Protein AF-A0A815UAU5-F1 (afdb_monomer_lite)

Sequence (190 aa):
QVDENNSAISENWKAYIEYIDEMITDGFYAIVQCDLDFFRQETDRKNNPEPLFQILLEVHPPEMLFTPSIEPNAPDGFADFVDGLIANSYKQASLIPRLAKHLLHANYQPDIQEMNSLTEIRQEINDRVQHVIAKANEYQRSFDRYAYLWTDDRKEFMRQFLLYGHVLTSEEIQQHAIDGIPENPPTTAQ

Secondary structure (DSSP, 8-state):
---S------HHHHHHHHHHHHHHHHHHHHHHHHHHHHHHHHT-GGG-PPP----EEEEETTEEEEES--STT-TT-HHHHHHHHHHHHHHGGGSSB-S-TTSS-SBSHHHHHT-HHHHHHHHHHHHHHHHHHHHHHHHHHTTGGGTHHHHS-HHHHHHHHHHHSSPPPHHHHHHTTTT-PPP-PPPPP-

Foldseek 3Di:
DPDPDPPDPDPVNLVVLVVVLVVVLVVLLVQLVVQLVVLLLCLDVVNVHDDPDDWDFDCDFLDTAIVQGLDPPPVVHPLVVVVVSSVVSLCVQVPDAGSNPVDDDRTSSVVSVPDPVSVVSVVSSSVSSVVVSVVVVVVRVVCVVVSCVRHPDPVVQVVCCQFAVGDDDPVQCVVCVPPDDHGDGDDDDD

Radius of gyration: 31.26 Å; chains: 1; bounding box: 73×48×95 Å

Organism: NCBI:txid433720

Structure (mmCIF, N/CA/C/O backbone):
data_AF-A0A815UAU5-F1
#
_entry.id   AF-A0A815UAU5-F1
#
loop_
_atom_site.group_PDB
_atom_site.id
_atom_site.type_symbol
_atom_site.label_atom_id
_atom_site.label_alt_id
_atom_site.label_comp_id
_atom_site.label_asym_id
_atom_site.label_entity_id
_atom_site.label_seq_id
_atom_site.pdbx_PDB_ins_code
_atom_site.Cartn_x
_atom_site.Cartn_y
_atom_site.Cartn_z
_atom_site.occupancy
_atom_site.B_iso_or_equiv
_atom_site.auth_seq_id
_atom_site.auth_comp_id
_atom_site.auth_asym_id
_atom_site.auth_atom_id
_atom_site.pdbx_PDB_model_num
ATOM 1 N N . GLN A 1 1 ? 15.056 -27.295 -41.022 1.00 37.72 1 GLN A N 1
ATOM 2 C CA . GLN A 1 1 ? 16.224 -27.150 -40.134 1.00 37.72 1 GLN A CA 1
ATOM 3 C C . GLN A 1 1 ? 16.871 -25.838 -40.513 1.00 37.72 1 GLN A C 1
ATOM 5 O O . GLN A 1 1 ? 17.434 -25.751 -41.592 1.00 37.72 1 GLN A O 1
ATOM 10 N N . VAL A 1 2 ? 16.599 -24.794 -39.732 1.00 39.50 2 VAL A N 1
ATOM 11 C CA . VAL A 1 2 ? 17.217 -23.474 -39.891 1.00 39.50 2 VAL A CA 1
ATOM 12 C C . VAL A 1 2 ? 18.338 -23.440 -38.868 1.00 39.50 2 VAL A C 1
ATOM 14 O O . VAL A 1 2 ? 18.101 -23.761 -37.705 1.00 39.50 2 VAL A O 1
ATOM 17 N N . ASP A 1 3 ? 19.543 -23.174 -39.350 1.00 39.19 3 ASP A N 1
ATOM 18 C CA . ASP A 1 3 ? 20.800 -23.381 -38.647 1.00 39.19 3 ASP A CA 1
ATOM 19 C C . ASP A 1 3 ? 20.888 -22.611 -37.321 1.00 39.19 3 ASP A C 1
ATOM 21 O O . ASP A 1 3 ? 20.762 -21.388 -37.269 1.00 39.19 3 ASP A O 1
ATOM 25 N N . GLU A 1 4 ? 21.186 -23.352 -36.253 1.00 44.84 4 GLU A N 1
ATOM 26 C CA . GLU A 1 4 ? 21.489 -22.905 -34.884 1.00 44.84 4 GLU A CA 1
ATOM 27 C C . GLU A 1 4 ? 22.847 -22.176 -34.758 1.00 44.84 4 GLU A C 1
ATOM 29 O O . GLU A 1 4 ? 23.480 -22.207 -33.707 1.00 44.84 4 GLU A O 1
ATOM 34 N N . ASN A 1 5 ? 23.335 -21.502 -35.805 1.00 44.34 5 ASN A N 1
ATOM 35 C CA . ASN A 1 5 ? 24.721 -21.026 -35.846 1.00 44.34 5 ASN A CA 1
ATOM 36 C C . ASN A 1 5 ? 24.865 -19.554 -36.270 1.00 44.34 5 ASN A C 1
ATOM 38 O O . ASN A 1 5 ? 25.476 -19.250 -37.291 1.00 44.34 5 ASN A O 1
ATOM 42 N N . ASN A 1 6 ? 24.334 -18.619 -35.471 1.00 46.97 6 ASN A N 1
ATOM 43 C CA . ASN A 1 6 ? 24.659 -17.191 -35.608 1.00 46.97 6 ASN A CA 1
ATOM 44 C C . ASN A 1 6 ? 25.357 -16.653 -34.346 1.00 46.97 6 ASN A C 1
ATOM 46 O O . ASN A 1 6 ? 24.831 -15.818 -33.610 1.00 46.97 6 ASN A O 1
ATOM 50 N N . SER A 1 7 ? 26.551 -17.183 -34.066 1.00 52.16 7 SER A N 1
ATOM 51 C CA . SER A 1 7 ? 27.389 -16.840 -32.910 1.00 52.16 7 SER A CA 1
ATOM 52 C C . SER A 1 7 ? 28.237 -15.578 -33.138 1.00 52.16 7 SER A C 1
ATOM 54 O O . SER A 1 7 ? 29.459 -15.618 -33.026 1.00 52.16 7 SER A O 1
ATOM 56 N N . ALA A 1 8 ? 27.597 -14.461 -33.477 1.00 58.62 8 ALA A N 1
ATOM 57 C CA . ALA A 1 8 ? 28.112 -13.111 -33.243 1.00 58.62 8 ALA A CA 1
ATOM 58 C C . ALA A 1 8 ? 27.018 -12.115 -33.622 1.00 58.62 8 ALA A C 1
ATOM 60 O O . ALA A 1 8 ? 26.972 -11.599 -34.738 1.00 58.62 8 ALA A O 1
ATOM 61 N N . ILE A 1 9 ? 26.125 -11.819 -32.681 1.00 64.56 9 ILE A N 1
ATOM 62 C CA . ILE A 1 9 ? 25.392 -10.561 -32.762 1.00 64.56 9 ILE A CA 1
ATOM 63 C C . ILE A 1 9 ? 26.456 -9.459 -32.828 1.00 64.56 9 ILE A C 1
ATOM 65 O O . ILE A 1 9 ? 27.244 -9.328 -31.892 1.00 64.56 9 ILE A O 1
ATOM 69 N N . SER A 1 10 ? 26.521 -8.734 -33.950 1.00 86.81 10 SER A N 1
ATOM 70 C CA . SER A 1 10 ? 27.459 -7.623 -34.132 1.00 86.81 10 SER A CA 1
ATOM 71 C C . SER A 1 10 ? 27.377 -6.692 -32.923 1.00 86.81 10 SER A C 1
ATOM 73 O O . SER A 1 10 ? 26.274 -6.354 -32.497 1.00 86.81 10 SER A O 1
ATOM 75 N N . GLU A 1 11 ? 28.516 -6.262 -32.381 1.00 88.69 11 GLU A N 1
ATOM 76 C CA . GLU A 1 11 ? 28.552 -5.318 -31.252 1.00 88.69 11 GLU A CA 1
ATOM 77 C C . GLU A 1 11 ? 27.710 -4.060 -31.531 1.00 88.69 11 GLU A C 1
ATOM 79 O O . GLU A 1 11 ? 27.018 -3.567 -30.646 1.00 88.69 11 GLU A O 1
ATOM 84 N N . ASN A 1 12 ? 27.639 -3.621 -32.794 1.00 91.62 12 ASN A N 1
ATOM 85 C CA . ASN A 1 12 ? 26.776 -2.514 -33.212 1.00 91.62 12 ASN A CA 1
ATOM 86 C C . ASN A 1 12 ? 25.279 -2.812 -33.021 1.00 91.62 12 ASN A C 1
ATOM 88 O O . ASN A 1 12 ? 24.512 -1.921 -32.671 1.00 91.62 12 ASN A O 1
ATOM 92 N N . TRP A 1 13 ? 24.845 -4.056 -33.250 1.00 91.81 13 TRP A N 1
ATOM 93 C CA . TRP A 1 13 ? 23.462 -4.464 -32.998 1.00 91.81 13 TRP A CA 1
ATOM 94 C C . TRP A 1 13 ? 23.175 -4.579 -31.503 1.00 91.81 13 TRP A C 1
ATOM 96 O O . TRP A 1 13 ? 22.100 -4.180 -31.073 1.00 91.81 13 TRP A O 1
ATOM 106 N N . LYS A 1 14 ? 24.125 -5.087 -30.706 1.00 92.75 14 LYS A N 1
ATOM 107 C CA . LYS A 1 14 ? 23.973 -5.122 -29.243 1.00 92.75 14 LYS A CA 1
ATOM 108 C C . LYS A 1 14 ? 23.798 -3.715 -28.682 1.00 92.75 14 LYS A C 1
ATOM 110 O O . LYS A 1 14 ? 22.811 -3.476 -28.000 1.00 92.75 14 LYS A O 1
ATOM 115 N N . ALA A 1 15 ? 24.676 -2.787 -29.062 1.00 94.00 15 ALA A N 1
ATOM 116 C CA . ALA A 1 15 ? 24.590 -1.388 -28.650 1.00 94.00 15 ALA A CA 1
ATOM 117 C C . ALA A 1 15 ? 23.271 -0.731 -29.096 1.00 94.00 15 ALA A C 1
ATOM 119 O O . ALA A 1 15 ? 22.658 0.012 -28.338 1.00 94.00 15 ALA A O 1
ATOM 120 N N . TYR A 1 16 ? 22.795 -1.034 -30.309 1.00 95.44 16 TYR A N 1
ATOM 121 C CA . TYR A 1 16 ? 21.489 -0.561 -30.772 1.00 95.44 16 TYR A CA 1
ATOM 122 C C . TYR A 1 16 ? 20.327 -1.118 -29.932 1.00 95.44 16 TYR A C 1
ATOM 124 O O . TYR A 1 16 ? 19.422 -0.372 -29.571 1.00 95.44 16 TYR A O 1
ATOM 132 N N . ILE A 1 17 ? 20.346 -2.414 -29.606 1.00 95.81 17 ILE A N 1
ATOM 133 C CA . ILE A 1 17 ? 19.322 -3.039 -28.760 1.00 95.81 17 ILE A CA 1
ATOM 134 C C . ILE A 1 17 ? 19.347 -2.459 -27.348 1.00 95.81 17 ILE A C 1
ATOM 136 O O . ILE A 1 17 ? 18.282 -2.161 -26.823 1.00 95.81 17 ILE A O 1
ATOM 140 N N . GLU A 1 18 ? 20.527 -2.268 -26.760 1.00 95.69 18 GLU A N 1
ATOM 141 C CA . GLU A 1 18 ? 20.683 -1.628 -25.449 1.00 95.69 18 GLU A CA 1
ATOM 142 C C . GLU A 1 18 ? 20.152 -0.192 -25.450 1.00 95.69 18 GLU A C 1
ATOM 144 O O . GLU A 1 18 ? 19.426 0.174 -24.535 1.00 95.69 18 GLU A O 1
ATOM 149 N N . TYR A 1 19 ? 20.411 0.587 -26.504 1.00 96.62 19 TYR A N 1
ATOM 150 C CA . TYR A 1 19 ? 19.860 1.938 -26.643 1.00 96.62 19 TYR A CA 1
ATOM 151 C C . TYR A 1 19 ? 18.323 1.949 -26.630 1.00 96.62 19 TYR A C 1
ATOM 153 O O . TYR A 1 19 ? 17.703 2.761 -25.946 1.00 96.62 19 TYR A O 1
ATOM 161 N N . ILE A 1 20 ? 17.683 1.031 -27.361 1.00 97.00 20 ILE A N 1
ATOM 162 C CA . ILE A 1 20 ? 16.218 0.906 -27.336 1.00 97.00 20 ILE A CA 1
ATOM 163 C C . ILE A 1 20 ? 15.729 0.386 -25.974 1.00 97.00 20 ILE A C 1
ATOM 165 O O . ILE A 1 20 ? 14.682 0.819 -25.497 1.00 97.00 20 ILE A O 1
ATOM 169 N N . ASP A 1 21 ? 16.469 -0.524 -25.340 1.00 96.75 21 ASP A N 1
ATOM 170 C CA . ASP A 1 21 ? 16.149 -1.056 -24.012 1.00 96.75 21 ASP A CA 1
ATOM 171 C C . ASP A 1 21 ? 16.162 0.042 -22.935 1.00 96.75 21 ASP A C 1
ATOM 173 O O . ASP A 1 21 ? 15.258 0.096 -22.099 1.00 96.75 21 ASP A O 1
ATOM 177 N N . GLU A 1 22 ? 17.125 0.962 -23.007 1.00 96.88 22 GLU A N 1
ATOM 178 C CA . GLU A 1 22 ? 17.211 2.155 -22.158 1.00 96.88 22 GLU A CA 1
ATOM 179 C C . GLU A 1 22 ? 16.002 3.075 -22.376 1.00 96.88 22 GLU A C 1
ATOM 181 O O . GLU A 1 22 ? 15.324 3.428 -21.416 1.00 96.88 22 GLU A O 1
ATOM 186 N N . MET A 1 23 ? 15.626 3.354 -23.632 1.00 97.56 23 MET A N 1
ATOM 187 C CA . MET A 1 23 ? 14.422 4.147 -23.931 1.00 97.56 23 MET A CA 1
ATOM 188 C C . MET A 1 23 ? 13.138 3.529 -23.353 1.00 97.56 23 MET A C 1
ATOM 190 O O . MET A 1 23 ? 12.242 4.246 -22.904 1.00 97.56 23 MET A O 1
ATOM 194 N N . ILE A 1 24 ? 13.017 2.198 -23.382 1.00 97.25 24 ILE A N 1
ATOM 195 C CA . ILE A 1 24 ? 11.872 1.490 -22.791 1.00 97.25 24 ILE A CA 1
ATOM 196 C C . ILE A 1 24 ? 11.913 1.592 -21.262 1.00 97.25 24 ILE A C 1
ATOM 198 O O . ILE A 1 24 ? 10.875 1.807 -20.635 1.00 97.25 24 ILE A O 1
ATOM 202 N N . THR A 1 25 ? 13.103 1.478 -20.673 1.00 97.25 25 THR A N 1
ATOM 203 C CA . THR A 1 25 ? 13.322 1.632 -19.229 1.00 97.25 25 THR A CA 1
ATOM 204 C C . THR A 1 25 ? 12.897 3.026 -18.759 1.00 97.25 25 THR A C 1
ATOM 206 O O . THR A 1 25 ? 12.111 3.131 -17.819 1.00 97.25 25 THR A O 1
ATOM 209 N N . ASP A 1 26 ? 13.304 4.082 -19.467 1.00 97.75 26 ASP A N 1
ATOM 210 C CA . ASP A 1 26 ? 12.889 5.465 -19.193 1.00 97.75 26 ASP A CA 1
ATOM 211 C C . ASP A 1 26 ? 11.371 5.649 -19.313 1.00 97.75 26 ASP A C 1
ATOM 213 O O . ASP A 1 26 ? 10.742 6.332 -18.500 1.00 97.75 26 ASP A O 1
ATOM 217 N N . GLY A 1 27 ? 10.755 5.006 -20.309 1.00 97.75 27 GLY A N 1
ATOM 218 C CA . GLY A 1 27 ? 9.304 4.999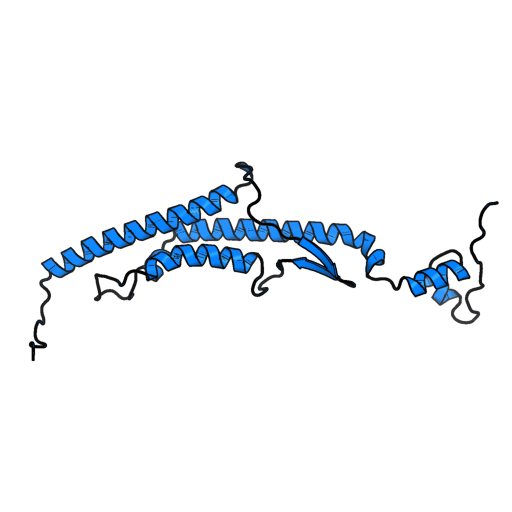 -20.473 1.00 97.75 27 GLY A CA 1
ATOM 219 C C . GLY A 1 27 ? 8.588 4.374 -19.274 1.00 97.75 27 GLY A C 1
ATOM 220 O O . GLY A 1 27 ? 7.645 4.963 -18.744 1.00 97.75 27 GLY A O 1
ATOM 221 N N . PHE A 1 28 ? 9.048 3.210 -18.805 1.00 98.12 28 PHE A N 1
ATOM 222 C CA . PHE A 1 28 ? 8.485 2.574 -17.613 1.00 98.12 28 PHE A CA 1
ATOM 223 C C . PHE A 1 28 ? 8.721 3.388 -16.347 1.00 98.12 28 PHE A C 1
ATOM 225 O O . PHE A 1 28 ? 7.807 3.498 -15.531 1.00 98.12 28 PHE A O 1
ATOM 232 N N . TYR A 1 29 ? 9.896 4.000 -16.204 1.00 98.00 29 TYR A N 1
ATOM 233 C CA . TYR A 1 29 ? 10.168 4.926 -15.114 1.00 98.00 29 TYR A CA 1
ATOM 234 C C . TYR A 1 29 ? 9.147 6.068 -15.094 1.00 98.00 29 TYR A C 1
ATOM 236 O O . TYR A 1 29 ? 8.522 6.301 -14.064 1.00 98.00 29 TYR A O 1
ATOM 244 N N . ALA A 1 30 ? 8.913 6.728 -16.232 1.00 98.06 30 ALA A N 1
ATOM 245 C CA . ALA A 1 30 ? 7.969 7.839 -16.326 1.00 98.06 30 ALA A CA 1
ATOM 246 C C . ALA A 1 30 ? 6.526 7.425 -15.988 1.00 98.06 30 ALA A C 1
ATOM 248 O O . ALA A 1 30 ? 5.808 8.178 -15.330 1.00 98.06 30 ALA A O 1
ATOM 249 N N . ILE A 1 31 ? 6.107 6.226 -16.405 1.00 97.31 31 ILE A N 1
ATOM 250 C CA . ILE A 1 31 ? 4.777 5.688 -16.095 1.00 97.31 31 ILE A CA 1
ATOM 251 C C . ILE A 1 31 ? 4.636 5.423 -14.592 1.00 97.31 31 ILE A C 1
ATOM 253 O O . ILE A 1 31 ? 3.708 5.930 -13.966 1.00 97.31 31 ILE A O 1
ATOM 257 N N . VAL A 1 32 ? 5.577 4.683 -13.996 1.00 98.19 32 VAL A N 1
ATOM 258 C CA . VAL A 1 32 ? 5.534 4.375 -12.558 1.00 98.19 32 VAL A CA 1
ATOM 259 C C . VAL A 1 32 ? 5.643 5.651 -11.732 1.00 98.19 32 VAL A C 1
ATOM 261 O O . VAL A 1 32 ? 4.905 5.818 -10.766 1.00 98.19 32 VAL A O 1
ATOM 264 N N . GLN A 1 33 ? 6.510 6.584 -12.128 1.00 97.81 33 GLN A N 1
ATOM 265 C CA . GLN A 1 33 ? 6.616 7.881 -11.474 1.00 97.81 33 GLN A CA 1
ATOM 266 C C . GLN A 1 33 ? 5.277 8.626 -11.495 1.00 97.81 33 GLN A C 1
ATOM 268 O O . GLN A 1 33 ? 4.871 9.156 -10.466 1.00 97.81 33 GLN A O 1
ATOM 273 N N . CYS A 1 34 ? 4.578 8.643 -12.633 1.00 98.00 34 CYS A N 1
ATOM 274 C CA . CYS A 1 34 ? 3.281 9.303 -12.757 1.00 98.00 34 CYS A CA 1
ATOM 275 C C . CYS A 1 34 ? 2.243 8.719 -11.786 1.00 98.00 34 CYS A C 1
ATOM 277 O O . CYS A 1 34 ? 1.589 9.477 -11.067 1.00 98.00 34 CYS A O 1
ATOM 279 N N . ASP A 1 35 ? 2.145 7.389 -11.713 1.00 97.44 35 ASP A N 1
ATOM 280 C CA . ASP A 1 35 ? 1.241 6.705 -10.785 1.00 97.44 35 ASP A CA 1
ATOM 281 C C . ASP A 1 35 ? 1.574 7.032 -9.318 1.00 97.44 35 ASP A C 1
ATOM 283 O O . ASP A 1 35 ? 0.692 7.351 -8.517 1.00 97.44 35 ASP A O 1
ATOM 287 N N . LEU A 1 36 ? 2.857 6.977 -8.946 1.00 97.50 36 LEU A N 1
ATOM 288 C CA . LEU A 1 36 ? 3.285 7.247 -7.574 1.00 97.50 36 LEU A CA 1
ATOM 289 C C . LEU A 1 36 ? 3.119 8.723 -7.194 1.00 97.50 36 LEU A C 1
ATOM 291 O O . LEU A 1 36 ? 2.687 9.020 -6.080 1.00 97.50 36 LEU A O 1
ATOM 295 N N . ASP A 1 37 ? 3.402 9.653 -8.105 1.00 96.56 37 ASP A N 1
ATOM 296 C CA . ASP A 1 37 ? 3.176 11.079 -7.875 1.00 96.56 37 ASP A CA 1
ATOM 297 C C . ASP A 1 37 ? 1.681 11.393 -7.716 1.00 96.56 37 ASP A C 1
ATOM 299 O O . ASP A 1 37 ? 1.335 12.254 -6.904 1.00 96.56 37 ASP A O 1
ATOM 303 N N . PHE A 1 38 ? 0.789 10.670 -8.403 1.00 94.50 38 PHE A N 1
ATOM 304 C CA . PHE A 1 38 ? -0.653 10.758 -8.161 1.00 94.50 38 PHE A CA 1
ATOM 305 C C . PHE A 1 38 ? -0.997 10.356 -6.719 1.00 94.50 38 PHE A C 1
ATOM 307 O O . PHE A 1 38 ? -1.569 11.158 -5.980 1.00 94.50 38 PHE A O 1
ATOM 314 N N . PHE A 1 39 ? -0.572 9.174 -6.256 1.00 94.25 39 PHE A N 1
ATOM 315 C CA . PHE A 1 39 ? -0.810 8.752 -4.867 1.00 94.25 39 PHE A CA 1
ATOM 316 C C . PHE A 1 39 ? -0.192 9.713 -3.844 1.00 94.25 39 PHE A C 1
ATOM 318 O O . PHE A 1 39 ? -0.790 10.018 -2.810 1.00 94.25 39 PHE A O 1
ATOM 325 N N . ARG A 1 40 ? 1.001 10.236 -4.125 1.00 94.69 40 ARG A N 1
ATOM 326 C CA . ARG A 1 40 ? 1.666 11.230 -3.280 1.00 94.69 40 ARG A CA 1
ATOM 327 C C . ARG A 1 40 ? 0.896 12.550 -3.224 1.00 94.69 40 ARG A C 1
ATOM 329 O O . ARG A 1 40 ? 0.871 13.185 -2.174 1.00 94.69 40 ARG A O 1
ATOM 336 N N . GLN A 1 41 ? 0.253 12.985 -4.302 1.00 93.75 41 GLN A N 1
A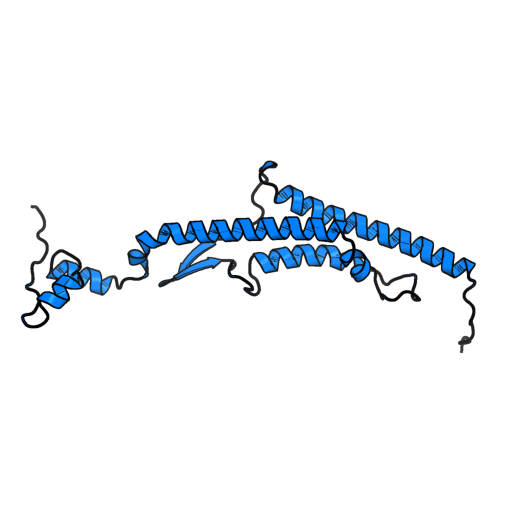TOM 337 C CA . GLN A 1 41 ? -0.566 14.200 -4.288 1.00 93.75 41 GLN A CA 1
ATOM 338 C C . GLN A 1 41 ? -1.884 13.985 -3.537 1.00 93.75 41 GLN A C 1
ATOM 340 O O . GLN A 1 41 ? -2.224 14.801 -2.678 1.00 93.75 41 GLN A O 1
ATOM 345 N N . GLU A 1 42 ? -2.562 12.863 -3.783 1.00 91.94 42 GLU A N 1
ATOM 346 C CA . GLU A 1 42 ? -3.848 12.508 -3.160 1.00 91.94 42 GLU A CA 1
ATOM 347 C C . GLU A 1 42 ? -3.726 12.121 -1.675 1.00 91.94 42 GLU A C 1
ATOM 349 O O . GLU A 1 42 ? -4.709 12.080 -0.939 1.00 91.94 42 GLU A O 1
ATOM 354 N N . THR A 1 43 ? -2.514 11.862 -1.187 1.00 91.12 43 THR A N 1
ATOM 355 C CA . THR A 1 43 ? -2.252 11.631 0.245 1.00 91.12 43 THR A CA 1
ATOM 356 C C . THR A 1 43 ? -1.703 12.866 0.963 1.00 91.12 43 THR A C 1
ATOM 358 O O . THR A 1 43 ? -1.459 12.813 2.174 1.00 91.12 43 THR A O 1
ATOM 361 N N . ASP A 1 44 ? -1.492 13.988 0.261 1.00 90.94 44 ASP A N 1
ATOM 362 C CA . ASP A 1 44 ? -1.020 15.227 0.881 1.00 90.94 44 ASP A CA 1
ATOM 363 C C . ASP A 1 44 ? -2.195 16.022 1.456 1.00 90.94 44 ASP A C 1
ATOM 365 O O . ASP A 1 44 ? -3.047 16.559 0.746 1.00 90.94 44 ASP A O 1
ATOM 369 N N . ARG A 1 45 ? -2.198 16.177 2.783 1.00 83.12 45 ARG A N 1
ATOM 370 C CA . ARG A 1 45 ? -3.211 16.959 3.505 1.00 83.12 45 ARG A CA 1
ATOM 371 C C . ARG A 1 45 ? -3.279 18.418 3.060 1.00 83.12 45 ARG A C 1
ATOM 373 O O . ARG A 1 45 ? -4.318 19.042 3.247 1.00 83.12 45 ARG A O 1
ATOM 380 N N . LYS A 1 46 ? -2.200 18.977 2.502 1.00 88.81 46 LYS A N 1
ATOM 381 C CA . LYS A 1 46 ? -2.186 20.354 1.984 1.00 88.81 46 LYS A CA 1
ATOM 382 C C . LYS A 1 46 ? -3.091 20.528 0.768 1.00 88.81 46 LYS A C 1
ATOM 384 O O . LYS A 1 46 ? -3.611 21.622 0.573 1.00 88.81 46 LYS A O 1
ATOM 389 N N . AS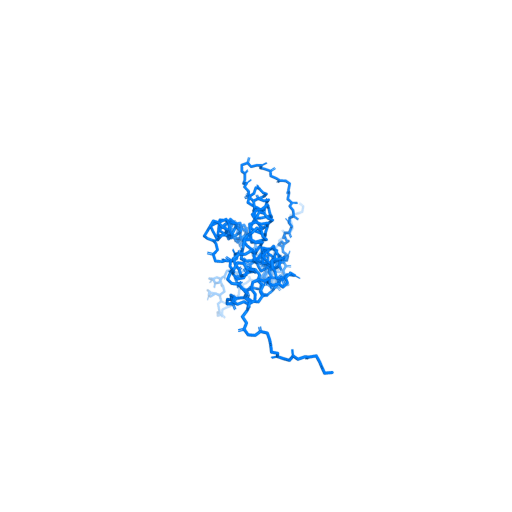N A 1 47 ? -3.288 19.465 -0.008 1.00 87.56 47 ASN A N 1
ATOM 390 C CA . ASN A 1 47 ? -4.109 19.498 -1.214 1.00 87.56 47 ASN A CA 1
ATOM 391 C C . ASN A 1 47 ? -5.606 19.345 -0.906 1.00 87.56 47 ASN A C 1
ATOM 393 O O . ASN A 1 47 ? -6.425 19.639 -1.769 1.00 87.56 47 ASN A O 1
ATOM 397 N N . ASN A 1 48 ? -5.958 18.928 0.320 1.00 81.31 48 ASN A N 1
ATOM 398 C CA . ASN A 1 48 ? -7.325 18.630 0.758 1.00 81.31 48 ASN A CA 1
ATOM 399 C C . ASN A 1 48 ? -8.141 17.836 -0.291 1.00 81.31 48 ASN A C 1
ATOM 401 O O . ASN A 1 48 ? -9.198 18.306 -0.721 1.00 81.31 48 ASN A O 1
ATOM 405 N N . PRO A 1 49 ? -7.633 16.673 -0.734 1.00 82.00 49 PRO A N 1
ATOM 406 C CA . PRO A 1 49 ? -8.311 15.861 -1.732 1.00 82.00 49 PRO A CA 1
ATOM 407 C C . PRO A 1 49 ? -9.603 15.256 -1.170 1.00 82.00 49 PRO A C 1
ATOM 409 O O . PRO A 1 49 ? -9.750 15.067 0.042 1.00 82.00 49 PRO A O 1
ATOM 412 N N . GLU A 1 50 ? -10.539 14.944 -2.064 1.00 86.38 50 GLU A N 1
ATOM 413 C CA . GLU A 1 50 ? -11.745 14.193 -1.714 1.00 86.38 50 GLU A CA 1
ATOM 414 C C . GLU A 1 50 ? -11.366 12.776 -1.238 1.00 86.38 50 GLU A C 1
ATOM 416 O O . GLU A 1 50 ? -10.417 12.177 -1.752 1.00 86.38 50 GLU A O 1
ATOM 421 N N . PRO A 1 51 ? -12.082 12.203 -0.257 1.00 85.81 51 PRO A N 1
ATOM 422 C CA . PRO A 1 51 ? -11.750 10.886 0.263 1.00 85.81 51 PRO A CA 1
ATOM 423 C C . PRO A 1 51 ? -11.971 9.801 -0.801 1.00 85.81 51 PRO A C 1
ATOM 425 O O . PRO A 1 51 ? -13.094 9.561 -1.241 1.00 85.81 51 PRO A O 1
ATOM 428 N N . LEU A 1 52 ? -10.895 9.103 -1.171 1.00 83.81 52 LEU A N 1
ATOM 429 C CA . LEU A 1 52 ? -10.939 7.962 -2.097 1.00 83.81 52 LEU A CA 1
ATOM 430 C C . LEU A 1 52 ? -11.304 6.643 -1.403 1.00 83.81 52 LEU A C 1
ATOM 432 O O . LEU A 1 52 ? -11.862 5.742 -2.027 1.00 83.81 52 LEU A O 1
ATOM 436 N N . PHE A 1 53 ? -10.982 6.529 -0.113 1.00 87.06 53 PHE A N 1
ATOM 437 C CA . PHE A 1 53 ? -11.137 5.305 0.665 1.00 87.06 53 PHE A CA 1
ATOM 438 C C . PHE A 1 53 ? -11.954 5.551 1.924 1.00 87.06 53 PHE A C 1
ATOM 440 O O . PHE A 1 53 ? -11.812 6.578 2.590 1.00 87.06 53 PHE A O 1
ATOM 447 N N . GLN A 1 54 ? -12.778 4.567 2.268 1.00 89.69 54 GLN A N 1
ATOM 448 C CA . GLN A 1 54 ? -13.546 4.540 3.500 1.00 89.69 54 GLN A CA 1
ATOM 449 C C . GLN A 1 54 ? -13.133 3.322 4.323 1.00 89.69 54 GLN A C 1
ATOM 451 O O . GLN A 1 54 ? -13.049 2.213 3.800 1.00 89.69 54 GLN A O 1
ATOM 456 N N . ILE A 1 55 ? -12.922 3.543 5.618 1.00 92.19 55 ILE A N 1
ATOM 457 C CA . ILE A 1 55 ? -12.855 2.490 6.630 1.00 92.19 55 ILE A CA 1
ATOM 458 C C . ILE A 1 55 ? -14.007 2.704 7.610 1.00 92.19 55 ILE A C 1
ATOM 460 O O . ILE A 1 55 ? -14.344 3.845 7.940 1.00 92.19 55 ILE A O 1
ATOM 464 N N . LEU A 1 56 ? -14.631 1.620 8.053 1.00 94.81 56 LEU A N 1
ATOM 465 C CA . LEU A 1 56 ? -15.744 1.651 8.991 1.00 94.81 56 LEU A CA 1
ATOM 466 C C . LEU A 1 56 ? -15.282 1.119 10.345 1.00 94.81 56 LEU A C 1
ATOM 468 O O . LEU A 1 56 ? -14.710 0.040 10.402 1.00 94.81 56 LEU A O 1
ATOM 472 N N . LEU A 1 57 ? -15.537 1.864 11.420 1.00 95.94 57 LEU A N 1
ATOM 473 C CA . LEU A 1 57 ? -15.358 1.374 12.786 1.00 95.94 57 LEU A CA 1
ATOM 474 C C . LEU A 1 57 ? -16.681 0.774 13.266 1.00 95.94 57 LEU A C 1
ATOM 476 O O . LEU A 1 57 ? -17.667 1.495 13.427 1.00 95.94 57 LEU A O 1
ATOM 480 N N . GLU A 1 58 ? -16.700 -0.534 13.489 1.00 94.44 58 GLU A N 1
ATOM 481 C CA . GLU A 1 58 ? -17.881 -1.291 13.894 1.00 94.44 58 GLU A CA 1
ATOM 482 C C . GLU A 1 58 ? -17.713 -1.846 15.307 1.00 94.44 58 GLU A C 1
ATOM 484 O O . GLU A 1 58 ? -16.637 -2.302 15.690 1.00 94.44 58 GLU A O 1
ATOM 489 N N . VAL A 1 59 ? -18.798 -1.843 16.082 1.00 93.25 59 VAL A N 1
ATOM 490 C CA . VAL A 1 59 ? -18.834 -2.515 17.383 1.00 93.25 59 VAL A CA 1
ATOM 491 C C . VAL A 1 59 ? -19.271 -3.959 17.154 1.00 93.25 59 VAL A C 1
ATOM 493 O O . VAL A 1 59 ? -20.433 -4.211 16.833 1.00 93.25 59 VAL A O 1
ATOM 496 N N . HIS A 1 60 ? -18.349 -4.894 17.355 1.00 90.19 60 HIS A N 1
ATOM 497 C CA . HIS A 1 60 ? -18.578 -6.337 17.358 1.00 90.19 60 HIS A CA 1
ATOM 498 C C . HIS A 1 60 ? -18.310 -6.848 18.776 1.00 90.19 60 HIS A C 1
ATOM 500 O O . HIS A 1 60 ? -17.186 -7.257 19.061 1.00 90.19 60 HIS A O 1
ATOM 506 N N . PRO A 1 61 ? -19.301 -6.790 19.693 1.00 86.94 61 PRO A N 1
ATOM 507 C CA . PRO A 1 61 ? -19.090 -7.086 21.107 1.00 86.94 61 PRO A CA 1
ATOM 508 C C . PRO A 1 61 ? -18.314 -8.398 21.327 1.00 86.94 61 PRO A C 1
ATOM 510 O O . PRO A 1 61 ? -18.704 -9.420 20.756 1.00 86.94 61 PRO A O 1
ATOM 513 N N . PRO A 1 62 ? -17.252 -8.400 22.154 1.00 88.75 62 PRO A N 1
ATOM 514 C CA . PRO A 1 62 ? -16.835 -7.331 23.072 1.00 88.75 62 PRO A CA 1
ATOM 515 C C . PRO A 1 62 ? -15.863 -6.295 22.470 1.00 88.75 62 PRO A C 1
ATOM 517 O O . PRO A 1 62 ? -15.348 -5.450 23.199 1.00 88.75 62 PRO A O 1
ATOM 520 N N . GLU A 1 63 ? -15.596 -6.343 21.169 1.00 90.19 63 GLU A N 1
ATOM 521 C CA . GLU A 1 63 ? -14.543 -5.574 20.504 1.00 90.19 63 GLU A CA 1
ATOM 522 C C . GLU A 1 63 ? -15.103 -4.462 19.600 1.00 90.19 63 GLU A C 1
ATOM 524 O O . GLU A 1 63 ? -16.274 -4.448 19.212 1.00 90.19 63 GLU A O 1
ATOM 529 N N . MET A 1 64 ? -14.244 -3.505 19.252 1.00 92.56 64 MET A N 1
ATOM 530 C CA . MET A 1 64 ? -14.476 -2.584 18.140 1.00 92.56 64 MET A CA 1
ATOM 531 C C . MET A 1 64 ? -13.464 -2.913 17.055 1.00 92.56 64 MET A C 1
ATOM 533 O O . MET A 1 64 ? -12.279 -3.007 17.360 1.00 92.56 64 MET A O 1
ATOM 537 N N . LEU A 1 65 ? -13.904 -3.070 15.813 1.00 93.81 65 LEU A N 1
ATOM 538 C CA . LEU A 1 65 ? -13.059 -3.511 14.704 1.00 93.81 65 LEU A CA 1
ATOM 539 C C . LEU A 1 65 ? -13.203 -2.560 13.517 1.00 93.81 65 LEU A C 1
ATOM 541 O O . LEU A 1 65 ? -14.277 -2.005 13.283 1.00 93.81 65 LEU A O 1
ATOM 545 N N . PHE A 1 66 ? -12.119 -2.381 12.765 1.00 95.81 66 PHE A N 1
ATOM 546 C CA . PHE A 1 66 ? -12.152 -1.659 11.497 1.00 95.81 66 PHE A CA 1
ATOM 547 C C . PHE A 1 66 ? -12.429 -2.612 10.328 1.00 95.81 66 PHE A C 1
ATOM 549 O O . PHE A 1 66 ? -11.828 -3.682 10.241 1.00 95.81 66 PHE A O 1
ATOM 556 N N . THR A 1 67 ? -13.289 -2.181 9.406 1.00 93.69 67 THR A N 1
ATOM 557 C CA . THR A 1 67 ? -13.597 -2.864 8.144 1.00 93.69 67 THR A CA 1
ATOM 558 C C . THR A 1 67 ? -13.328 -1.901 6.973 1.00 93.69 67 THR A C 1
ATOM 560 O O . THR A 1 67 ? -14.051 -0.908 6.844 1.00 93.69 67 THR A O 1
ATOM 563 N N . PRO A 1 68 ? -12.321 -2.141 6.106 1.00 93.62 68 PRO A N 1
ATOM 564 C CA . PRO A 1 68 ? -11.297 -3.188 6.195 1.00 93.62 68 PRO A CA 1
ATOM 565 C C . PRO A 1 68 ? -10.386 -3.028 7.421 1.00 93.62 68 PRO A C 1
ATOM 567 O O . PRO A 1 68 ? -10.290 -1.944 8.000 1.00 93.62 68 PRO A O 1
ATOM 570 N N . SER A 1 69 ? -9.702 -4.113 7.792 1.00 94.19 69 SER A N 1
ATOM 571 C CA . SER A 1 69 ? -8.789 -4.123 8.938 1.00 94.19 69 SER A CA 1
ATOM 572 C C . SER A 1 69 ? -7.643 -3.130 8.749 1.00 94.19 69 SER A C 1
ATOM 574 O O . SER A 1 69 ? -7.088 -3.002 7.657 1.00 94.19 69 SER A O 1
ATOM 576 N N . ILE A 1 70 ? -7.262 -2.451 9.828 1.00 95.25 70 ILE A N 1
ATOM 577 C CA . ILE A 1 70 ? -6.077 -1.583 9.884 1.00 95.25 70 ILE A CA 1
ATOM 578 C C . ILE A 1 70 ? -4.977 -2.168 10.779 1.00 95.25 70 ILE A C 1
ATOM 580 O O . ILE A 1 70 ? -3.988 -1.491 11.062 1.00 95.25 70 ILE A O 1
ATOM 584 N N . GLU A 1 71 ? -5.157 -3.409 11.243 1.00 91.19 71 GLU A N 1
ATOM 585 C CA . GLU A 1 71 ? -4.172 -4.099 12.069 1.00 91.19 71 GLU A CA 1
ATOM 586 C C . GLU A 1 71 ? -2.868 -4.333 11.290 1.00 91.19 71 GLU A C 1
ATOM 588 O O . GLU A 1 71 ? -2.899 -4.610 10.082 1.00 91.19 71 GLU A O 1
ATOM 593 N N . PRO A 1 72 ? -1.704 -4.263 11.959 1.00 85.38 72 PRO A N 1
ATOM 594 C CA . PRO A 1 72 ? -0.429 -4.531 11.317 1.00 85.38 72 PRO A CA 1
ATOM 595 C C . PRO A 1 72 ? -0.406 -5.930 10.693 1.00 85.38 72 PRO A C 1
ATOM 597 O O . PRO A 1 72 ? -0.661 -6.925 11.368 1.00 85.38 72 PRO A O 1
ATOM 600 N N . ASN A 1 73 ? -0.026 -6.013 9.416 1.00 83.38 73 ASN A N 1
ATOM 601 C CA . ASN A 1 73 ? 0.074 -7.266 8.656 1.00 83.38 73 ASN A CA 1
ATOM 602 C C . ASN A 1 73 ? -1.252 -8.033 8.496 1.00 83.38 73 ASN A C 1
ATOM 604 O O . ASN A 1 73 ? -1.225 -9.238 8.238 1.00 83.38 73 ASN A O 1
ATOM 608 N N . ALA A 1 74 ? -2.405 -7.374 8.653 1.00 89.62 74 ALA A N 1
ATOM 609 C CA . ALA A 1 74 ? -3.680 -7.994 8.320 1.00 89.62 74 ALA A CA 1
ATOM 610 C C . ALA A 1 74 ? -3.727 -8.315 6.813 1.00 89.62 74 ALA A C 1
ATOM 612 O O . ALA A 1 74 ? -3.576 -7.391 6.006 1.00 89.62 74 ALA A O 1
ATOM 613 N N . PRO A 1 75 ? -3.936 -9.588 6.419 1.00 86.19 75 PRO A N 1
ATOM 614 C CA . PRO A 1 75 ? -4.170 -9.918 5.018 1.00 86.19 75 PRO A CA 1
ATOM 615 C C . PRO A 1 75 ? -5.455 -9.226 4.559 1.00 86.19 75 PRO A C 1
ATOM 617 O O . PRO A 1 75 ? -6.426 -9.182 5.318 1.00 86.19 75 PRO A O 1
ATOM 620 N N . ASP A 1 76 ? -5.443 -8.649 3.356 1.00 88.12 76 ASP A N 1
ATOM 621 C CA . ASP A 1 76 ? -6.549 -7.843 2.821 1.00 88.12 76 ASP A CA 1
ATOM 622 C C . ASP A 1 76 ? -6.905 -6.614 3.695 1.00 88.12 76 ASP A C 1
ATOM 624 O O . ASP A 1 76 ? -8.016 -6.075 3.640 1.00 88.12 76 ASP A O 1
ATOM 628 N N . GLY A 1 77 ? -5.966 -6.158 4.532 1.00 93.50 77 GLY A N 1
ATOM 629 C CA . GLY A 1 77 ? -6.090 -4.932 5.314 1.00 93.50 77 GLY A CA 1
ATOM 630 C C . GLY A 1 77 ? -5.887 -3.669 4.472 1.00 93.50 77 GLY A C 1
ATOM 631 O O . GLY A 1 77 ? -5.427 -3.710 3.333 1.00 93.50 77 GLY A O 1
ATOM 632 N N . PHE A 1 78 ? -6.181 -2.505 5.052 1.00 94.00 78 PHE A N 1
ATOM 633 C CA . PHE A 1 78 ? -6.030 -1.218 4.369 1.00 94.00 78 PHE A CA 1
ATOM 634 C C . PHE A 1 78 ? -4.591 -0.965 3.886 1.00 94.00 78 PHE A C 1
ATOM 636 O O . PHE A 1 78 ? -4.394 -0.508 2.763 1.00 94.00 78 PHE A O 1
ATOM 643 N N . ALA A 1 79 ? -3.585 -1.282 4.710 1.00 93.25 79 ALA A N 1
ATOM 644 C CA . ALA A 1 79 ? -2.180 -1.119 4.331 1.00 93.25 79 ALA A CA 1
ATOM 645 C C . ALA A 1 79 ? -1.784 -2.051 3.172 1.00 93.25 79 ALA A C 1
ATOM 647 O O . ALA A 1 79 ? -1.205 -1.584 2.196 1.00 93.25 79 ALA A O 1
ATOM 648 N N . ASP A 1 80 ? -2.167 -3.329 3.251 1.00 93.94 80 ASP A N 1
ATOM 649 C CA . ASP A 1 80 ? -1.921 -4.328 2.202 1.00 93.94 80 ASP A CA 1
ATOM 650 C C . ASP A 1 80 ? -2.583 -3.929 0.874 1.00 93.94 80 ASP A C 1
ATOM 652 O O . ASP A 1 80 ? -1.970 -4.002 -0.189 1.00 93.94 80 ASP A O 1
ATOM 656 N N . PHE A 1 81 ? -3.803 -3.388 0.937 1.00 93.75 81 PHE A N 1
ATOM 657 C CA . PHE A 1 81 ? -4.497 -2.860 -0.231 1.00 93.75 81 PHE A CA 1
ATOM 658 C C . PHE A 1 81 ? -3.726 -1.710 -0.907 1.00 93.75 81 PHE A C 1
ATOM 660 O O . PHE A 1 81 ? -3.573 -1.708 -2.131 1.00 93.75 81 PHE A O 1
ATOM 667 N N . VAL A 1 82 ? -3.207 -0.745 -0.135 1.00 94.06 82 VAL A N 1
ATOM 668 C CA . VAL A 1 82 ? -2.407 0.363 -0.690 1.00 94.06 82 VAL A CA 1
ATOM 669 C C . VAL A 1 82 ? -1.069 -0.136 -1.243 1.00 94.06 82 VAL A C 1
ATOM 671 O O . VAL A 1 82 ? -0.695 0.240 -2.356 1.00 94.06 82 VAL A O 1
ATOM 674 N N . ASP A 1 83 ? -0.379 -1.026 -0.527 1.00 94.25 83 ASP A N 1
ATOM 675 C CA . ASP A 1 83 ? 0.850 -1.662 -1.013 1.00 94.25 83 ASP A CA 1
ATOM 676 C C . ASP A 1 83 ? 0.602 -2.433 -2.322 1.00 94.25 83 ASP A C 1
ATOM 678 O O . ASP A 1 83 ? 1.425 -2.384 -3.238 1.00 94.25 83 ASP A O 1
ATOM 682 N N . GLY A 1 84 ? -0.557 -3.083 -2.460 1.00 95.69 84 GLY A N 1
ATOM 683 C CA . GLY A 1 84 ? -0.991 -3.754 -3.682 1.00 95.69 84 GLY A CA 1
ATOM 684 C C . GLY A 1 84 ? -1.192 -2.798 -4.862 1.00 95.69 84 GLY A C 1
ATOM 685 O O . GLY A 1 84 ? -0.774 -3.109 -5.981 1.00 95.69 84 GLY A O 1
ATOM 686 N N . LEU A 1 85 ? -1.779 -1.617 -4.635 1.00 95.56 85 LEU A N 1
ATOM 687 C CA . LEU A 1 85 ? -1.903 -0.574 -5.662 1.00 95.56 85 LEU A CA 1
ATOM 688 C C . LEU A 1 85 ? -0.530 -0.083 -6.131 1.00 95.56 85 LEU A C 1
ATOM 690 O O . LEU A 1 85 ? -0.273 -0.049 -7.334 1.00 95.56 85 LEU A O 1
ATOM 694 N N . ILE A 1 86 ? 0.371 0.211 -5.191 1.00 96.56 86 ILE A N 1
ATOM 695 C CA . ILE A 1 86 ? 1.751 0.616 -5.489 1.00 96.56 86 ILE A CA 1
ATOM 696 C C . ILE A 1 86 ? 2.472 -0.492 -6.268 1.00 96.56 86 ILE A C 1
ATOM 698 O O . ILE A 1 86 ? 3.089 -0.234 -7.301 1.00 96.56 86 ILE A O 1
ATOM 702 N N . ALA A 1 87 ? 2.371 -1.745 -5.817 1.00 97.00 87 ALA A N 1
ATOM 703 C CA . ALA A 1 87 ? 2.986 -2.889 -6.483 1.00 97.00 87 ALA A CA 1
ATOM 704 C C . ALA A 1 87 ? 2.464 -3.078 -7.916 1.00 97.00 87 ALA A C 1
ATOM 706 O O . ALA A 1 87 ? 3.241 -3.421 -8.812 1.00 97.00 87 ALA A O 1
ATOM 707 N N . ASN A 1 88 ? 1.176 -2.820 -8.156 1.00 97.12 88 ASN A N 1
ATOM 708 C CA . ASN A 1 88 ? 0.581 -2.892 -9.487 1.00 97.12 88 ASN A CA 1
ATOM 709 C C . ASN A 1 88 ? 1.155 -1.846 -10.450 1.00 97.12 88 ASN A C 1
ATOM 711 O O . ASN A 1 88 ? 1.322 -2.172 -11.626 1.00 97.12 88 ASN A O 1
ATOM 715 N N . SER A 1 89 ? 1.524 -0.651 -9.978 1.00 97.31 89 SER A N 1
ATOM 716 C CA . SER A 1 89 ? 2.234 0.337 -10.803 1.00 97.31 89 SER A CA 1
ATOM 717 C C . SER A 1 89 ? 3.570 -0.214 -11.304 1.00 97.31 89 SER A C 1
ATOM 719 O O . SER A 1 89 ? 3.804 -0.256 -12.509 1.00 97.31 89 SER A O 1
ATOM 721 N N . TYR 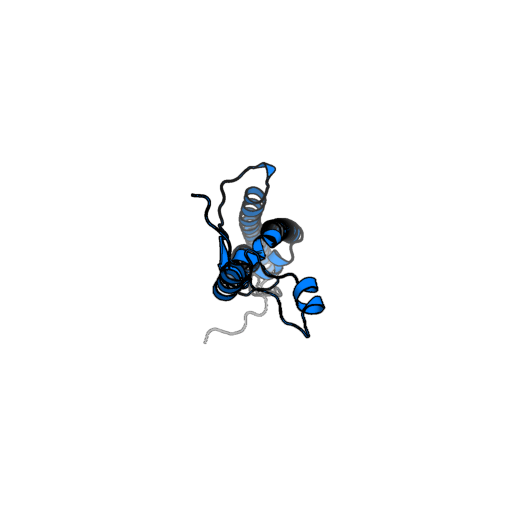A 1 90 ? 4.403 -0.780 -10.423 1.00 97.62 90 TYR A N 1
ATOM 722 C CA . TYR A 1 90 ? 5.664 -1.419 -10.838 1.00 97.62 90 TYR A CA 1
ATOM 723 C C . TYR A 1 90 ? 5.453 -2.637 -11.741 1.00 97.62 90 TYR A C 1
ATOM 725 O O . TYR A 1 90 ? 6.245 -2.892 -12.649 1.00 97.62 90 TYR A O 1
ATOM 733 N N . LYS A 1 91 ? 4.375 -3.396 -11.519 1.00 97.75 91 LYS A N 1
ATOM 734 C CA . LYS A 1 91 ? 4.056 -4.592 -12.305 1.00 97.75 91 LYS A CA 1
ATOM 735 C C . LYS A 1 91 ? 3.846 -4.280 -13.787 1.00 97.75 91 LYS A C 1
ATOM 737 O O . LYS A 1 91 ? 4.052 -5.170 -14.612 1.00 97.75 91 LYS A O 1
ATOM 742 N N . GLN A 1 92 ? 3.510 -3.044 -14.157 1.00 95.56 92 GLN A N 1
ATOM 743 C CA . GLN A 1 92 ? 3.399 -2.639 -15.562 1.00 95.56 92 GLN A CA 1
ATOM 744 C C . GLN A 1 92 ? 4.711 -2.879 -16.333 1.00 95.56 92 GLN A C 1
ATOM 746 O O . GLN A 1 92 ? 4.678 -3.379 -17.458 1.00 95.56 92 GLN A O 1
ATOM 751 N N . ALA A 1 93 ? 5.865 -2.667 -15.688 1.00 96.94 93 ALA A N 1
ATOM 752 C CA . ALA A 1 93 ? 7.198 -2.918 -16.248 1.00 96.94 93 ALA A CA 1
ATOM 753 C C . ALA A 1 93 ? 7.531 -4.412 -16.455 1.00 96.94 93 ALA A C 1
ATOM 755 O O . ALA A 1 93 ? 8.527 -4.752 -17.096 1.00 96.94 93 ALA A O 1
ATOM 756 N N . SER A 1 94 ? 6.689 -5.324 -15.955 1.00 96.75 94 SER A N 1
ATOM 757 C CA . SER A 1 94 ? 6.819 -6.767 -16.199 1.00 96.75 94 SER A CA 1
ATOM 758 C C . SER A 1 94 ? 6.081 -7.259 -17.444 1.00 96.75 94 SER A C 1
ATOM 760 O O . SER A 1 94 ? 6.333 -8.373 -17.903 1.00 96.75 94 SER A O 1
ATOM 762 N N . LEU A 1 95 ? 5.166 -6.449 -17.989 1.00 95.44 95 LEU A N 1
ATOM 763 C CA . LEU A 1 95 ? 4.258 -6.867 -19.060 1.00 95.44 95 LEU A CA 1
ATOM 764 C C . LEU A 1 95 ? 4.951 -6.972 -20.423 1.00 95.44 95 LEU A C 1
ATOM 766 O O . LEU A 1 95 ? 4.480 -7.704 -21.294 1.00 95.44 95 LEU A O 1
ATOM 770 N N . ILE A 1 96 ? 6.062 -6.255 -20.607 1.00 93.81 96 ILE A N 1
ATOM 771 C CA . ILE A 1 96 ? 6.872 -6.308 -21.824 1.00 93.81 96 ILE A CA 1
ATOM 772 C C . ILE A 1 96 ? 8.151 -7.099 -21.520 1.00 93.81 96 ILE A C 1
ATOM 774 O O . ILE A 1 96 ? 8.916 -6.704 -20.636 1.00 93.81 96 ILE A O 1
ATOM 778 N N . PRO A 1 97 ? 8.414 -8.207 -22.240 1.00 95.38 97 PRO A N 1
ATOM 779 C CA . PRO A 1 97 ? 9.681 -8.916 -22.138 1.00 95.38 97 PRO A CA 1
ATOM 780 C C . PRO A 1 97 ? 10.845 -8.015 -22.540 1.00 95.38 97 PRO A C 1
ATOM 782 O O . PRO A 1 97 ? 10.746 -7.258 -23.507 1.00 95.38 97 PRO A O 1
ATOM 785 N N . ARG A 1 98 ? 11.968 -8.146 -21.838 1.00 96.19 98 ARG A N 1
ATOM 786 C CA . ARG A 1 98 ? 13.153 -7.336 -22.098 1.00 96.19 98 ARG A CA 1
ATOM 787 C C . ARG A 1 98 ? 13.732 -7.592 -23.488 1.00 96.19 98 ARG A C 1
ATOM 789 O O . ARG A 1 98 ? 13.878 -8.743 -23.916 1.00 96.19 98 ARG A O 1
ATOM 796 N N . LEU A 1 99 ? 14.087 -6.510 -24.179 1.00 94.81 99 LEU A N 1
ATOM 797 C CA . LEU A 1 99 ? 14.659 -6.561 -25.521 1.00 94.81 99 LEU A CA 1
ATOM 798 C C . LEU A 1 99 ? 16.132 -6.993 -25.477 1.00 94.81 99 LEU A C 1
ATOM 800 O O . LEU A 1 99 ? 16.541 -7.894 -26.218 1.00 94.81 99 LEU A O 1
ATOM 804 N N . ALA A 1 100 ? 16.909 -6.407 -24.565 1.00 93.81 100 ALA A N 1
ATOM 805 C CA . ALA A 1 100 ? 18.299 -6.762 -24.294 1.00 93.81 100 ALA A CA 1
ATOM 806 C C . ALA A 1 100 ? 18.402 -8.057 -23.463 1.00 93.81 100 ALA A C 1
ATOM 808 O O . ALA A 1 100 ? 18.708 -8.048 -22.273 1.00 93.81 100 ALA A O 1
ATOM 809 N N . LYS A 1 101 ? 18.140 -9.207 -24.100 1.00 91.88 101 LYS A N 1
ATOM 810 C CA . LYS A 1 101 ? 18.104 -10.540 -23.453 1.00 91.88 101 LYS A CA 1
ATOM 811 C C . LYS A 1 101 ? 19.418 -10.991 -22.806 1.00 91.88 101 LYS A C 1
ATOM 813 O O . LYS A 1 101 ? 19.433 -12.003 -22.113 1.00 91.88 101 LYS A O 1
ATOM 818 N N . HIS A 1 102 ? 20.523 -10.312 -23.096 1.00 90.12 102 HIS A N 1
ATOM 819 C CA . HIS A 1 102 ? 21.825 -10.574 -22.482 1.00 90.12 102 HIS A CA 1
ATOM 820 C C . HIS A 1 102 ? 21.985 -9.911 -21.108 1.00 90.12 102 HIS A C 1
ATOM 822 O O . HIS A 1 102 ? 22.952 -10.219 -20.414 1.00 90.12 102 HIS A O 1
ATOM 828 N N . LEU A 1 103 ? 21.069 -9.020 -20.719 1.00 89.81 103 LEU A N 1
ATOM 829 C CA . LEU A 1 103 ? 21.009 -8.450 -19.376 1.00 89.81 103 LEU A CA 1
ATOM 830 C C . LEU A 1 103 ? 20.390 -9.443 -18.380 1.00 89.81 103 LEU A C 1
ATOM 832 O O . LEU A 1 103 ? 19.758 -10.428 -18.758 1.00 89.81 103 LEU A O 1
ATOM 836 N N . LEU A 1 104 ? 20.587 -9.173 -17.086 1.00 91.06 104 LEU A N 1
ATOM 837 C CA . LEU A 1 104 ? 20.233 -10.088 -15.996 1.00 91.06 104 LEU A CA 1
ATOM 838 C C . LEU A 1 104 ? 18.725 -10.372 -15.903 1.00 91.06 104 LEU A C 1
ATOM 840 O O . LEU A 1 104 ? 18.318 -11.510 -15.668 1.00 91.06 104 LEU A O 1
ATOM 844 N N . HIS A 1 105 ? 17.898 -9.339 -16.060 1.00 94.25 105 HIS A N 1
ATOM 845 C CA . HIS A 1 105 ? 16.461 -9.421 -15.814 1.00 94.25 105 HIS A CA 1
ATOM 846 C C . HIS A 1 105 ? 15.662 -9.694 -17.093 1.00 94.25 105 HIS A C 1
ATOM 848 O O . HIS A 1 105 ? 15.911 -9.108 -18.144 1.00 94.25 105 HIS A O 1
ATOM 854 N N . ALA A 1 106 ? 14.655 -10.568 -16.992 1.00 94.50 106 ALA A N 1
ATOM 855 C CA . ALA A 1 106 ? 13.800 -10.962 -18.118 1.00 94.50 106 ALA A CA 1
ATOM 856 C C . ALA A 1 106 ? 12.771 -9.890 -18.530 1.00 94.50 106 ALA A C 1
ATOM 858 O O . ALA A 1 106 ? 12.181 -9.974 -19.608 1.00 94.50 106 ALA A O 1
ATOM 859 N N . ASN A 1 107 ? 12.533 -8.907 -17.665 1.00 96.44 107 ASN A N 1
ATOM 860 C CA . ASN A 1 107 ? 11.669 -7.753 -17.884 1.00 96.44 107 ASN A CA 1
ATOM 861 C C . ASN A 1 107 ? 12.248 -6.542 -17.135 1.00 96.44 107 ASN A C 1
ATOM 863 O O . ASN A 1 107 ? 13.280 -6.660 -16.471 1.00 96.44 107 ASN A O 1
ATOM 867 N N . TYR A 1 108 ? 11.589 -5.395 -17.254 1.00 97.69 108 TYR A N 1
ATOM 868 C CA . TYR A 1 108 ? 12.092 -4.123 -16.744 1.00 97.69 108 TYR A CA 1
ATOM 869 C C . TYR A 1 108 ? 11.774 -3.900 -15.259 1.00 97.69 108 TYR A C 1
ATOM 871 O O . TYR A 1 108 ? 12.401 -3.059 -14.628 1.00 97.69 108 TYR A O 1
ATOM 879 N N . GLN A 1 109 ? 10.831 -4.648 -14.670 1.00 97.44 109 GLN A N 1
ATOM 880 C CA . GLN A 1 109 ? 10.339 -4.384 -13.313 1.00 97.44 109 GLN A CA 1
ATOM 881 C C . GLN A 1 109 ? 11.437 -4.355 -12.233 1.00 97.44 109 GLN A C 1
ATOM 883 O O . GLN A 1 109 ? 11.407 -3.406 -11.451 1.00 97.44 109 GLN A O 1
ATOM 888 N N . PRO A 1 110 ? 12.380 -5.318 -12.149 1.00 96.56 110 PRO A N 1
ATOM 889 C CA . PRO A 1 110 ? 13.402 -5.301 -11.103 1.00 96.56 110 PRO A CA 1
ATOM 890 C C . PRO A 1 110 ? 14.246 -4.024 -11.130 1.00 96.56 110 PRO A C 1
ATOM 892 O O . PRO A 1 110 ? 14.428 -3.397 -10.093 1.00 96.56 110 PRO A O 1
ATOM 895 N N . ASP A 1 111 ? 14.655 -3.574 -12.320 1.00 95.81 111 ASP A N 1
ATOM 896 C CA . ASP A 1 111 ? 15.455 -2.353 -12.466 1.00 95.81 111 ASP A CA 1
ATOM 897 C C . ASP A 1 111 ? 14.675 -1.119 -12.015 1.00 95.81 111 ASP A C 1
ATOM 899 O O . ASP A 1 111 ? 15.208 -0.277 -11.300 1.00 95.81 111 ASP A O 1
ATOM 903 N N . ILE A 1 112 ? 13.394 -1.026 -12.390 1.00 97.56 112 ILE A N 1
ATOM 904 C CA . ILE A 1 112 ? 12.523 0.084 -11.981 1.00 97.56 112 ILE A CA 1
ATOM 905 C C . ILE A 1 112 ? 12.293 0.069 -10.461 1.00 97.56 112 ILE A C 1
ATOM 907 O O . ILE A 1 112 ? 12.222 1.124 -9.834 1.00 97.56 112 ILE A O 1
ATOM 911 N N . GLN A 1 113 ? 12.194 -1.110 -9.841 1.00 96.12 113 GLN A N 1
ATOM 912 C CA . GLN A 1 113 ? 12.026 -1.244 -8.391 1.00 96.12 113 GLN A CA 1
ATOM 913 C C . GLN A 1 113 ? 13.268 -0.822 -7.597 1.00 96.12 113 GLN A C 1
ATOM 915 O O . GLN A 1 113 ? 13.125 -0.374 -6.463 1.00 96.12 113 GLN A O 1
ATOM 920 N N . GLU A 1 114 ? 14.461 -0.941 -8.180 1.00 95.06 114 GLU A N 1
ATOM 921 C CA . GLU A 1 114 ? 15.729 -0.543 -7.556 1.00 95.06 114 GLU A CA 1
ATOM 922 C C . GLU A 1 114 ? 16.028 0.960 -7.695 1.00 95.06 114 GLU A C 1
ATOM 924 O O . GLU A 1 114 ? 16.981 1.470 -7.102 1.00 95.06 114 GLU A O 1
ATOM 929 N N . MET A 1 115 ? 15.212 1.707 -8.446 1.00 96.75 115 MET A N 1
ATOM 930 C CA . MET A 1 115 ? 15.402 3.146 -8.611 1.00 96.75 115 MET A CA 1
ATOM 931 C C . MET A 1 115 ? 15.081 3.899 -7.314 1.00 96.75 115 MET A C 1
ATOM 933 O O . MET A 1 115 ? 13.943 3.920 -6.832 1.00 96.75 115 MET A O 1
ATOM 937 N N . ASN A 1 116 ? 16.099 4.578 -6.778 1.00 97.12 116 ASN A N 1
ATOM 938 C CA . ASN A 1 116 ? 16.013 5.304 -5.508 1.00 97.12 116 ASN A CA 1
ATOM 939 C C . ASN A 1 116 ? 14.902 6.360 -5.502 1.00 97.12 116 ASN A C 1
ATOM 941 O O . ASN A 1 116 ? 14.154 6.437 -4.534 1.00 97.12 116 ASN A O 1
ATOM 945 N N . SER A 1 117 ? 14.738 7.126 -6.585 1.00 96.81 117 SER A N 1
ATOM 946 C CA . SER A 1 117 ? 13.708 8.173 -6.661 1.00 96.81 117 SER A CA 1
ATOM 947 C C . SER A 1 117 ? 12.289 7.616 -6.507 1.00 96.81 117 SER A C 1
ATOM 949 O O . SER A 1 117 ? 11.469 8.208 -5.811 1.00 96.81 117 SER A O 1
ATOM 951 N N . LEU A 1 118 ? 11.997 6.453 -7.097 1.00 97.75 118 LEU A N 1
ATOM 952 C CA . LEU A 1 118 ? 10.697 5.795 -6.940 1.00 97.75 118 LEU A CA 1
ATOM 953 C C . LEU A 1 118 ? 10.546 5.176 -5.546 1.00 97.75 118 LEU A C 1
ATOM 955 O O . LEU A 1 118 ? 9.467 5.227 -4.959 1.00 97.75 118 LEU A O 1
ATOM 959 N N . THR A 1 119 ? 11.632 4.623 -5.000 1.00 97.00 119 THR A N 1
ATOM 960 C CA . THR A 1 119 ? 11.658 4.061 -3.641 1.00 97.00 119 THR A CA 1
ATOM 961 C C . THR A 1 119 ? 11.363 5.125 -2.584 1.00 97.00 119 THR A C 1
ATOM 963 O O . THR A 1 119 ? 10.593 4.873 -1.660 1.00 97.00 119 THR A O 1
ATOM 966 N N . GLU A 1 120 ? 11.913 6.329 -2.742 1.00 97.62 120 GLU A N 1
ATOM 967 C CA . GLU A 1 120 ? 11.653 7.472 -1.863 1.00 97.62 120 GLU A CA 1
ATOM 968 C C . GLU A 1 120 ? 10.175 7.882 -1.884 1.00 97.62 120 GLU A C 1
ATOM 970 O O . GLU A 1 120 ? 9.568 8.037 -0.823 1.00 97.62 120 GLU A O 1
ATOM 975 N N . ILE A 1 121 ? 9.566 7.989 -3.073 1.00 97.56 121 ILE A N 1
ATOM 976 C CA . ILE A 1 121 ? 8.139 8.328 -3.202 1.00 97.56 121 ILE A CA 1
ATOM 977 C C . ILE A 1 121 ? 7.265 7.236 -2.571 1.00 97.56 121 ILE A C 1
ATOM 979 O O . ILE A 1 121 ? 6.330 7.539 -1.828 1.00 97.56 121 ILE A O 1
ATOM 983 N N . ARG A 1 122 ? 7.582 5.959 -2.820 1.00 97.44 122 ARG A N 1
ATOM 984 C CA . ARG A 1 122 ? 6.886 4.824 -2.200 1.00 97.44 122 ARG A CA 1
ATOM 985 C C . ARG A 1 122 ? 6.951 4.889 -0.674 1.00 97.44 122 ARG A C 1
ATOM 987 O O . ARG A 1 122 ? 5.926 4.708 -0.019 1.00 97.44 122 ARG A O 1
ATOM 994 N N . GLN A 1 123 ? 8.131 5.145 -0.110 1.00 97.00 123 GLN A N 1
ATOM 995 C CA . GLN A 1 123 ? 8.295 5.249 1.338 1.00 97.00 123 GLN A CA 1
ATOM 996 C C . GLN A 1 123 ? 7.477 6.413 1.903 1.00 97.00 123 GLN A C 1
ATOM 998 O O . GLN A 1 123 ? 6.790 6.241 2.906 1.00 97.00 123 GLN A O 1
ATOM 1003 N N . GLU A 1 124 ? 7.476 7.565 1.226 1.00 97.12 124 GLU A N 1
ATOM 1004 C CA . GLU A 1 124 ? 6.676 8.725 1.624 1.00 97.12 124 GLU A CA 1
ATOM 1005 C C . GLU A 1 124 ? 5.173 8.397 1.68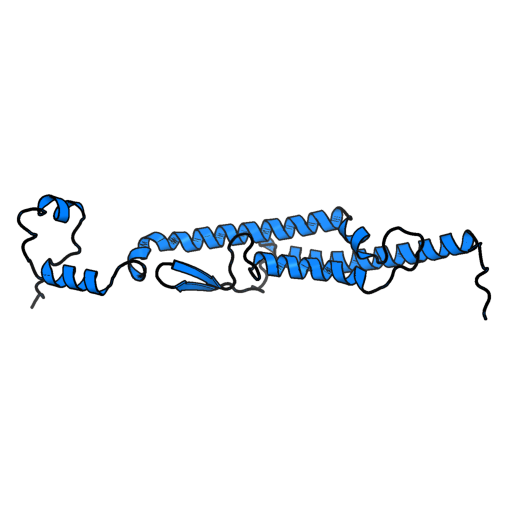5 1.00 97.12 124 GLU A C 1
ATOM 1007 O O . GLU A 1 124 ? 4.493 8.774 2.644 1.00 97.12 124 GLU A O 1
ATOM 1012 N N . ILE A 1 125 ? 4.643 7.678 0.689 1.00 95.88 125 ILE A N 1
ATOM 1013 C CA . ILE A 1 125 ? 3.238 7.240 0.676 1.00 95.88 125 ILE A CA 1
ATOM 1014 C C . ILE A 1 125 ? 2.966 6.287 1.847 1.00 95.88 125 ILE A C 1
ATOM 1016 O O . ILE A 1 125 ? 2.001 6.489 2.590 1.00 95.88 125 ILE A O 1
ATOM 1020 N N . ASN A 1 126 ? 3.832 5.295 2.059 1.00 95.06 126 ASN A N 1
ATOM 1021 C CA . ASN A 1 126 ? 3.662 4.311 3.128 1.00 95.06 126 ASN A CA 1
ATOM 1022 C C . ASN A 1 126 ? 3.715 4.957 4.520 1.00 95.06 126 ASN A C 1
ATOM 1024 O O . ASN A 1 126 ? 2.864 4.664 5.361 1.00 95.06 126 ASN A O 1
ATOM 1028 N N . ASP A 1 127 ? 4.619 5.909 4.751 1.00 96.19 127 ASP A N 1
ATOM 1029 C CA . ASP A 1 127 ? 4.692 6.658 6.010 1.00 96.19 127 ASP A CA 1
ATOM 1030 C C . ASP A 1 127 ? 3.395 7.439 6.286 1.00 96.19 127 ASP A C 1
ATOM 1032 O O . ASP A 1 127 ? 2.899 7.482 7.418 1.00 96.19 127 ASP A O 1
ATOM 1036 N N . ARG A 1 128 ? 2.789 8.031 5.248 1.00 94.38 128 ARG A N 1
ATOM 1037 C CA . ARG A 1 128 ? 1.506 8.744 5.365 1.00 94.38 128 ARG A CA 1
ATOM 1038 C C . ARG A 1 128 ? 0.349 7.798 5.679 1.00 94.38 128 ARG A C 1
ATOM 1040 O O . ARG A 1 128 ? -0.500 8.152 6.502 1.00 94.38 128 ARG A O 1
ATOM 1047 N N . VAL A 1 129 ? 0.324 6.611 5.072 1.00 93.62 129 VAL A N 1
ATOM 1048 C CA . VAL A 1 129 ? -0.657 5.555 5.377 1.00 93.62 129 VAL A CA 1
ATOM 1049 C C . VAL A 1 129 ? -0.538 5.128 6.839 1.00 93.62 129 VAL A C 1
ATOM 1051 O O . VAL A 1 129 ? -1.533 5.161 7.565 1.00 93.62 129 VAL A O 1
ATOM 1054 N N . GLN A 1 130 ? 0.677 4.832 7.311 1.00 94.88 130 GLN A N 1
ATOM 1055 C CA . GLN A 1 130 ? 0.920 4.456 8.708 1.00 94.88 130 GLN A CA 1
ATOM 1056 C C . GLN A 1 130 ? 0.505 5.564 9.684 1.00 94.88 130 GLN A C 1
ATOM 1058 O O . GLN A 1 130 ? -0.112 5.296 10.716 1.00 94.88 130 GLN A O 1
ATOM 1063 N N . HIS A 1 131 ? 0.753 6.829 9.334 1.00 94.19 131 HIS A N 1
ATOM 1064 C CA . HIS A 1 131 ? 0.303 7.970 10.133 1.00 94.19 131 HIS A CA 1
ATOM 1065 C C . HIS A 1 131 ? -1.224 8.052 10.257 1.00 94.19 131 HIS A C 1
ATOM 1067 O O . HIS A 1 131 ? -1.748 8.401 11.316 1.00 94.19 131 HIS A O 1
ATOM 1073 N N . VAL A 1 132 ? -1.970 7.757 9.188 1.00 92.69 132 VAL A N 1
ATOM 1074 C CA . VAL A 1 132 ? -3.442 7.744 9.232 1.00 92.69 132 VAL A CA 1
ATOM 1075 C C . VAL A 1 132 ? -3.962 6.556 10.042 1.00 92.69 132 VAL A C 1
ATOM 1077 O O . VAL A 1 132 ? -4.874 6.746 10.845 1.00 92.69 132 VAL A O 1
ATOM 1080 N N . ILE A 1 133 ? -3.350 5.376 9.914 1.00 94.94 133 ILE A N 1
ATOM 1081 C CA . ILE A 1 133 ? -3.679 4.195 10.731 1.00 94.94 133 ILE A CA 1
ATOM 1082 C C . ILE A 1 133 ? -3.474 4.493 12.222 1.00 94.94 133 ILE A C 1
ATOM 1084 O O . ILE A 1 133 ? -4.355 4.216 13.036 1.00 94.94 133 ILE A O 1
ATOM 1088 N N . ALA A 1 134 ? -2.359 5.131 12.592 1.00 95.62 134 ALA A N 1
ATOM 1089 C CA . ALA A 1 134 ? -2.101 5.523 13.977 1.00 95.62 134 ALA A CA 1
ATOM 1090 C C . ALA A 1 134 ? -3.207 6.443 14.527 1.00 95.62 134 ALA A C 1
ATOM 1092 O O . ALA A 1 134 ? -3.720 6.217 15.622 1.00 95.62 134 ALA A O 1
ATOM 1093 N N . LYS A 1 135 ? -3.644 7.424 13.729 1.00 94.94 135 LYS A N 1
ATOM 1094 C CA . LYS A 1 135 ? -4.759 8.313 14.089 1.00 94.94 135 LYS A CA 1
ATOM 1095 C C . LYS A 1 135 ? -6.099 7.590 14.202 1.00 94.94 135 LYS A C 1
ATOM 1097 O O . LYS A 1 135 ? -6.891 7.929 15.077 1.00 94.94 135 LYS A O 1
ATOM 1102 N N . ALA A 1 136 ? -6.371 6.620 13.334 1.00 95.19 136 ALA A N 1
ATOM 1103 C CA . ALA A 1 136 ? -7.585 5.812 13.412 1.00 95.19 136 ALA A CA 1
ATOM 1104 C C . ALA A 1 136 ? -7.614 4.981 14.708 1.00 95.19 136 ALA A C 1
ATOM 1106 O O . ALA A 1 136 ? -8.628 4.968 15.404 1.00 95.19 136 ALA A O 1
ATOM 1107 N N . ASN A 1 137 ? -6.478 4.400 15.102 1.00 95.12 137 ASN A N 1
ATOM 1108 C CA . ASN A 1 137 ? -6.332 3.699 16.381 1.00 95.12 137 ASN A CA 1
ATOM 1109 C C . ASN A 1 137 ? -6.522 4.633 17.591 1.00 95.12 137 ASN A C 1
ATOM 1111 O O . ASN A 1 137 ? -7.187 4.275 18.561 1.00 95.12 137 ASN A O 1
ATOM 1115 N N . GLU A 1 138 ? -5.980 5.853 17.551 1.00 96.12 138 GLU A N 1
ATOM 1116 C CA . GLU A 1 138 ? -6.239 6.865 18.589 1.00 96.12 138 GLU A CA 1
ATOM 1117 C C . GLU A 1 138 ? -7.727 7.235 18.671 1.00 96.12 138 GLU A C 1
ATOM 1119 O O . GLU A 1 138 ? -8.283 7.361 19.766 1.00 96.12 138 GLU A O 1
ATOM 1124 N N . TYR A 1 139 ? -8.388 7.371 17.519 1.00 94.88 139 TYR A N 1
ATOM 1125 C CA . TYR A 1 139 ? -9.818 7.654 17.441 1.00 94.88 139 TYR A CA 1
ATOM 1126 C C . TYR A 1 139 ? -10.659 6.520 18.040 1.00 94.88 139 TYR A C 1
ATOM 1128 O O . TYR A 1 139 ? -11.552 6.793 18.840 1.00 94.88 139 TYR A O 1
ATOM 1136 N N . GLN A 1 140 ? -10.337 5.261 17.738 1.00 94.56 140 GLN A N 1
ATOM 1137 C CA . GLN A 1 140 ? -10.977 4.088 18.341 1.00 94.56 140 GLN A CA 1
ATOM 1138 C C . GLN A 1 140 ? -10.839 4.088 19.872 1.00 94.56 140 GLN A C 1
ATOM 1140 O O . GLN A 1 140 ? -11.846 3.990 20.571 1.00 94.56 140 GLN A O 1
ATOM 1145 N N . ARG A 1 141 ? -9.628 4.303 20.406 1.00 93.94 141 ARG A N 1
ATOM 1146 C CA . ARG A 1 141 ? -9.374 4.362 21.864 1.00 93.94 141 ARG A CA 1
ATOM 1147 C C . ARG A 1 141 ? -10.140 5.481 22.571 1.00 93.94 141 ARG A C 1
ATOM 1149 O O . ARG A 1 141 ? -10.435 5.394 23.760 1.00 93.94 141 ARG A O 1
ATOM 1156 N N . SER A 1 142 ? -10.516 6.545 21.858 1.00 95.31 142 SER A N 1
ATOM 1157 C CA . SER A 1 142 ? -11.331 7.626 22.436 1.00 95.31 142 SER A CA 1
ATOM 1158 C C . SER A 1 142 ? -12.727 7.166 22.905 1.00 95.31 142 SER A C 1
ATOM 1160 O O . SER A 1 142 ? -13.380 7.862 23.700 1.00 95.31 142 SER A O 1
ATOM 1162 N N . PHE A 1 143 ? -13.168 5.988 22.447 1.00 94.62 143 PHE A N 1
ATOM 1163 C CA . PHE A 1 143 ? -14.419 5.350 22.839 1.00 94.62 143 PHE A CA 1
ATOM 1164 C C . PHE A 1 143 ? -14.282 4.396 24.033 1.00 94.62 143 PHE A C 1
ATOM 1166 O O . PHE A 1 143 ? -15.311 4.010 24.576 1.00 94.62 143 PHE A O 1
ATOM 1173 N N . ASP A 1 144 ? -13.075 4.094 24.528 1.00 90.94 144 ASP A N 1
ATOM 1174 C CA . ASP A 1 144 ? -12.859 3.136 25.632 1.00 90.94 144 ASP A CA 1
ATOM 1175 C C . ASP A 1 144 ? -13.639 3.503 26.906 1.00 90.94 144 ASP A C 1
ATOM 1177 O O . ASP A 1 144 ? -14.127 2.641 27.632 1.00 90.94 144 ASP A O 1
ATOM 1181 N N . ARG A 1 145 ? -13.863 4.800 27.151 1.00 91.81 145 ARG A N 1
ATOM 1182 C CA . ARG A 1 145 ? -14.713 5.291 28.256 1.00 91.81 145 ARG A CA 1
ATOM 1183 C C . ARG A 1 145 ? -16.175 4.832 28.184 1.00 91.81 145 ARG A C 1
ATOM 1185 O O . ARG A 1 145 ? -16.890 4.938 29.174 1.00 91.81 145 ARG A O 1
ATOM 1192 N N . TYR A 1 146 ? -16.628 4.388 27.017 1.00 90.44 146 TYR A N 1
ATOM 1193 C CA . TYR A 1 146 ? -17.970 3.873 26.766 1.00 90.44 146 TYR A CA 1
ATOM 1194 C C . TYR A 1 146 ? -17.989 2.349 26.617 1.00 90.44 146 TYR A C 1
ATOM 1196 O O . TYR A 1 146 ? -19.049 1.803 26.322 1.00 90.44 146 TYR A O 1
ATOM 1204 N N . ALA A 1 147 ? -16.856 1.669 26.852 1.00 89.94 147 ALA A N 1
ATOM 1205 C CA . ALA A 1 147 ? -16.708 0.230 26.639 1.00 89.94 147 ALA A CA 1
ATOM 1206 C C . ALA A 1 147 ? -17.799 -0.602 27.312 1.00 89.94 147 ALA A C 1
ATOM 1208 O O . ALA A 1 147 ? -18.339 -1.513 26.688 1.00 89.94 147 ALA A O 1
ATOM 1209 N N . TYR A 1 148 ? -18.224 -0.192 28.509 1.00 87.44 148 TYR A N 1
ATOM 1210 C CA . TYR A 1 148 ? -19.309 -0.818 29.267 1.00 87.44 148 TYR A CA 1
ATOM 1211 C C . TYR A 1 148 ? -20.608 -1.024 28.460 1.00 87.44 148 TYR A C 1
ATOM 1213 O O . TYR A 1 148 ? -21.380 -1.933 28.746 1.00 87.44 148 TYR A O 1
ATOM 1221 N N . LEU A 1 149 ? -20.868 -0.230 27.413 1.00 88.56 149 LEU A N 1
ATOM 1222 C CA . LEU A 1 149 ? -22.055 -0.383 26.560 1.00 88.56 149 LEU A CA 1
ATOM 1223 C C . LEU A 1 149 ? -22.042 -1.661 25.699 1.00 88.56 149 LEU A C 1
ATOM 1225 O O . LEU A 1 149 ? -23.111 -2.135 25.276 1.00 88.56 149 LEU A O 1
ATOM 1229 N N . TRP A 1 150 ? -20.854 -2.197 25.410 1.00 90.06 150 TRP A N 1
ATOM 1230 C CA . TRP A 1 150 ? -20.651 -3.398 24.596 1.00 90.06 150 TRP A CA 1
ATOM 1231 C C . TRP A 1 150 ? -19.839 -4.498 25.287 1.00 90.06 150 TRP A C 1
ATOM 1233 O O . TRP A 1 150 ? -19.864 -5.626 24.801 1.00 90.06 150 TRP A O 1
ATOM 1243 N N . THR A 1 151 ? -19.169 -4.224 26.408 1.00 88.06 151 THR A N 1
ATOM 1244 C CA . THR A 1 151 ? -18.471 -5.246 27.204 1.00 88.06 151 THR A CA 1
ATOM 1245 C C . THR A 1 151 ? -19.343 -5.861 28.293 1.00 88.06 151 THR A C 1
ATOM 1247 O O . THR A 1 151 ? -19.184 -7.043 28.593 1.00 88.06 151 THR A O 1
ATOM 1250 N N . ASP A 1 152 ? -20.261 -5.092 28.883 1.00 86.69 152 ASP A N 1
ATOM 1251 C CA . ASP A 1 152 ? -20.990 -5.535 30.073 1.00 86.69 152 ASP A CA 1
ATOM 1252 C C . ASP A 1 152 ? -22.225 -6.369 29.710 1.00 86.69 152 ASP A C 1
ATOM 1254 O O . ASP A 1 152 ? -22.935 -6.103 28.730 1.00 86.69 152 ASP A O 1
ATOM 1258 N N . ASP A 1 153 ? -22.543 -7.362 30.549 1.00 85.94 153 ASP A N 1
ATOM 1259 C CA . ASP A 1 153 ? -23.802 -8.093 30.429 1.00 85.94 153 ASP A CA 1
ATOM 1260 C C . ASP A 1 153 ? -24.962 -7.191 30.864 1.00 85.94 153 ASP A C 1
ATOM 1262 O O . ASP A 1 153 ? -25.228 -6.966 32.047 1.00 85.94 153 ASP A O 1
ATOM 1266 N N . ARG A 1 154 ? -25.704 -6.707 29.869 1.00 85.81 154 ARG A N 1
ATOM 1267 C CA . ARG A 1 154 ? -26.882 -5.851 30.053 1.00 85.81 154 ARG A CA 1
ATOM 1268 C C . ARG A 1 154 ? -27.935 -6.473 30.971 1.00 85.81 154 ARG A C 1
ATOM 1270 O O . ARG A 1 154 ? -28.656 -5.738 31.644 1.00 85.81 154 ARG A O 1
ATOM 1277 N N . LYS A 1 155 ? -28.061 -7.805 30.990 1.00 86.44 155 LYS A N 1
ATOM 1278 C CA . LYS A 1 155 ? -29.015 -8.503 31.861 1.00 86.44 155 LYS A CA 1
ATOM 1279 C C . LYS A 1 155 ? -28.557 -8.453 33.306 1.00 86.44 155 LYS A C 1
ATOM 1281 O O . LYS A 1 155 ? -29.381 -8.190 34.176 1.00 86.44 155 LYS A O 1
ATOM 1286 N N . GLU A 1 156 ? -27.269 -8.662 33.553 1.00 85.62 156 GLU A N 1
ATOM 1287 C CA . GLU A 1 156 ? -26.709 -8.582 34.900 1.00 85.62 156 GLU A CA 1
ATOM 1288 C C . GLU A 1 156 ? -26.728 -7.144 35.423 1.00 85.62 156 GLU A C 1
ATOM 1290 O O . GLU A 1 156 ? -27.174 -6.915 36.546 1.00 85.62 156 GLU A O 1
ATOM 1295 N N . PHE A 1 157 ? -26.380 -6.168 34.580 1.00 85.06 157 PHE A N 1
ATOM 1296 C CA . PHE A 1 157 ? -26.533 -4.747 34.895 1.00 85.06 157 PHE A CA 1
ATOM 1297 C C . PHE A 1 157 ? -27.972 -4.422 35.318 1.00 85.06 157 PHE A C 1
ATOM 1299 O O . PHE A 1 157 ? -28.201 -3.837 36.376 1.00 85.06 157 PHE A O 1
ATOM 1306 N N . MET A 1 158 ? -28.962 -4.838 34.517 1.00 86.19 158 MET A N 1
ATOM 1307 C CA . MET A 1 158 ? -30.374 -4.595 34.820 1.00 86.19 158 MET A CA 1
ATOM 1308 C C . MET A 1 158 ? -30.806 -5.302 36.108 1.00 86.19 158 MET A C 1
ATOM 1310 O O . MET A 1 158 ? -31.527 -4.722 36.915 1.00 86.19 158 MET A O 1
ATOM 1314 N N . ARG A 1 159 ? -30.352 -6.542 36.328 1.00 87.62 159 ARG A N 1
ATOM 1315 C CA . ARG A 1 159 ? -30.640 -7.302 37.548 1.00 87.62 159 ARG A CA 1
ATOM 1316 C C . ARG A 1 159 ? -30.130 -6.561 38.784 1.00 87.62 159 ARG A C 1
ATOM 1318 O O . ARG A 1 159 ? -30.889 -6.385 39.732 1.00 87.62 159 ARG A O 1
ATOM 1325 N N . GLN A 1 160 ? -28.878 -6.104 38.763 1.00 85.81 160 GLN A N 1
ATOM 1326 C CA . GLN A 1 160 ? -28.278 -5.362 39.873 1.00 85.81 160 GLN A CA 1
ATOM 1327 C C . GLN A 1 160 ? -28.969 -4.021 40.101 1.00 85.81 160 GLN A C 1
ATOM 1329 O O . GLN A 1 160 ? -29.317 -3.705 41.235 1.00 85.81 160 GLN A O 1
ATOM 1334 N N . PHE A 1 161 ? -29.260 -3.278 39.033 1.00 86.25 161 PHE A N 1
ATOM 1335 C CA . PHE A 1 161 ? -29.987 -2.019 39.136 1.00 86.25 161 PHE A CA 1
ATOM 1336 C C . PHE A 1 161 ? -31.373 -2.200 39.773 1.00 86.25 161 PHE A C 1
ATOM 1338 O O . PHE A 1 161 ? -31.748 -1.425 40.646 1.00 86.25 161 PHE A O 1
ATOM 1345 N N . LEU A 1 162 ? -32.124 -3.237 39.385 1.00 88.69 162 LEU A N 1
ATOM 1346 C CA . LEU A 1 162 ? -33.450 -3.508 39.949 1.00 88.69 162 LEU A CA 1
ATOM 1347 C C . LEU A 1 162 ? -33.403 -3.983 41.410 1.00 88.69 162 LEU A C 1
ATOM 1349 O O . LEU A 1 162 ? -34.357 -3.732 42.139 1.00 88.69 162 LEU A O 1
ATOM 1353 N N . LEU A 1 163 ? -32.325 -4.646 41.839 1.00 87.69 163 LEU A N 1
ATOM 1354 C CA . LEU A 1 163 ? -32.156 -5.132 43.216 1.00 87.69 163 LEU A CA 1
ATOM 1355 C C . LEU A 1 163 ? -31.586 -4.073 44.165 1.00 87.69 163 LEU A C 1
ATOM 1357 O O . LEU A 1 163 ? -32.009 -3.998 45.314 1.00 87.69 163 LEU A O 1
ATOM 1361 N N . TYR A 1 164 ? -30.628 -3.269 43.705 1.00 87.62 164 TYR A N 1
ATOM 1362 C CA . TYR A 1 164 ? -29.800 -2.410 44.563 1.00 87.62 164 TYR A CA 1
ATOM 1363 C C . TYR A 1 164 ? -29.863 -0.920 44.197 1.00 87.62 164 TYR A C 1
ATOM 1365 O O . TYR A 1 164 ? -29.240 -0.090 44.859 1.00 87.62 164 TYR A O 1
ATOM 1373 N N . GLY A 1 165 ? -30.571 -0.553 43.124 1.00 81.56 165 GLY A N 1
ATOM 1374 C CA . GLY A 1 165 ? -30.695 0.829 42.646 1.00 81.56 165 GLY A CA 1
ATOM 1375 C C . GLY A 1 165 ? -29.454 1.377 41.931 1.00 81.56 165 GLY A C 1
ATOM 1376 O O . GLY A 1 165 ? -29.495 2.489 41.409 1.00 81.56 165 GLY A O 1
ATOM 1377 N N . HIS A 1 166 ? -28.361 0.611 41.884 1.00 81.12 166 HIS A N 1
ATOM 1378 C CA . HIS A 1 166 ? -27.105 0.938 41.208 1.00 81.12 166 HIS A CA 1
ATOM 1379 C C . HIS A 1 166 ? -26.320 -0.344 40.874 1.00 81.12 166 HIS A C 1
ATOM 1381 O O . HIS A 1 166 ? -26.687 -1.438 41.307 1.00 81.12 166 HIS A O 1
ATOM 1387 N N . VAL A 1 167 ? -25.259 -0.212 40.073 1.00 80.75 167 VAL A N 1
ATOM 1388 C CA . VAL A 1 167 ? -24.297 -1.300 39.836 1.00 80.75 167 VAL A CA 1
ATOM 1389 C C . VAL A 1 167 ? -23.397 -1.420 41.053 1.00 80.75 167 VAL A C 1
ATOM 1391 O O . VAL A 1 167 ? -22.829 -0.418 41.483 1.00 80.75 167 VAL A O 1
ATOM 1394 N N . LEU A 1 168 ? -23.257 -2.635 41.572 1.00 80.12 168 LEU A N 1
ATOM 1395 C CA . LEU A 1 168 ? -22.447 -2.890 42.755 1.00 80.12 168 LEU A CA 1
ATOM 1396 C C . LEU A 1 168 ? -20.962 -2.748 42.428 1.00 80.12 168 LEU A C 1
ATOM 1398 O O . LEU A 1 168 ? -20.454 -3.350 41.479 1.00 80.12 168 LEU A O 1
ATOM 1402 N N . THR A 1 169 ? -20.251 -1.977 43.240 1.00 80.50 169 THR A N 1
ATOM 1403 C CA . THR A 1 169 ? -18.798 -1.855 43.146 1.00 80.50 169 THR A CA 1
ATOM 1404 C C . THR A 1 169 ? -18.110 -3.103 43.699 1.00 80.50 169 THR A C 1
ATOM 1406 O O . THR A 1 169 ? -18.623 -3.798 44.579 1.00 80.50 169 THR A O 1
ATOM 1409 N N . SER A 1 170 ? -16.892 -3.381 43.227 1.00 78.12 170 SER A N 1
ATOM 1410 C CA . SER A 1 170 ? -16.077 -4.488 43.749 1.00 78.12 170 SER A CA 1
ATOM 1411 C C . SER A 1 170 ? -15.850 -4.392 45.263 1.00 78.12 170 SER A C 1
ATOM 1413 O O . SER A 1 170 ? -15.741 -5.415 45.933 1.00 78.12 170 SER A O 1
ATOM 1415 N N . GLU A 1 171 ? -15.794 -3.176 45.806 1.00 78.00 171 GLU A N 1
ATOM 1416 C CA . GLU A 1 171 ? -15.613 -2.915 47.236 1.00 78.00 171 GLU A CA 1
ATOM 1417 C C . GLU A 1 171 ? -16.866 -3.276 48.047 1.00 78.00 171 GLU A C 1
ATOM 1419 O O . GLU A 1 171 ? -16.742 -3.933 49.079 1.00 78.00 171 GLU A O 1
ATOM 1424 N N . GLU A 1 172 ? -18.069 -2.946 47.567 1.00 78.31 172 GLU A N 1
ATOM 1425 C CA . GLU A 1 172 ? -19.339 -3.330 48.210 1.00 78.31 172 GLU A CA 1
ATOM 1426 C C . GLU A 1 172 ? -19.536 -4.847 48.215 1.00 78.31 172 GLU A C 1
ATOM 1428 O O . GLU A 1 172 ? -19.931 -5.429 49.228 1.00 78.31 172 GLU A O 1
ATOM 1433 N N . ILE A 1 173 ? -19.184 -5.503 47.104 1.00 79.19 173 ILE A N 1
ATOM 1434 C CA . ILE A 1 173 ? -19.213 -6.965 46.992 1.00 79.19 173 ILE A CA 1
ATOM 1435 C C . ILE A 1 173 ? -18.254 -7.606 48.002 1.00 79.19 173 ILE A C 1
ATOM 1437 O O . ILE A 1 173 ? -18.600 -8.607 48.629 1.00 79.19 173 ILE A O 1
ATOM 1441 N N . GLN A 1 174 ? -17.068 -7.027 48.200 1.00 78.19 174 GLN A N 1
ATOM 1442 C CA . GLN A 1 174 ? -16.093 -7.528 49.171 1.00 78.19 174 GLN A CA 1
ATOM 1443 C C . GLN A 1 174 ? -16.523 -7.286 50.622 1.00 78.19 174 GLN A C 1
ATOM 1445 O O . GLN A 1 174 ? -16.376 -8.179 51.456 1.00 78.19 174 GLN A O 1
ATOM 1450 N N . GLN A 1 175 ? -17.068 -6.108 50.933 1.00 78.81 175 GLN A N 1
ATOM 1451 C CA . GLN A 1 175 ? -17.503 -5.754 52.288 1.00 78.81 175 GLN A CA 1
ATOM 1452 C C . GLN A 1 175 ? -18.693 -6.596 52.761 1.00 78.81 175 GLN A C 1
ATOM 1454 O O . GLN A 1 175 ? -18.781 -6.924 53.942 1.00 78.81 175 GLN A O 1
ATOM 1459 N N . HIS A 1 176 ? -19.564 -7.006 51.839 1.00 77.06 176 HIS A N 1
ATOM 1460 C CA . HIS A 1 176 ? -20.746 -7.820 52.122 1.00 77.06 176 HIS A CA 1
ATOM 1461 C C . HIS A 1 176 ? -20.595 -9.290 51.699 1.00 77.06 176 HIS A C 1
ATOM 1463 O O . HIS A 1 176 ? -21.589 -9.998 51.540 1.00 77.06 176 HIS A O 1
ATOM 1469 N N . ALA A 1 177 ? -19.360 -9.783 51.554 1.00 71.94 177 ALA A N 1
ATOM 1470 C CA . ALA A 1 177 ? -19.093 -11.148 51.096 1.00 71.94 177 ALA A CA 1
ATOM 1471 C C . ALA A 1 177 ? -19.639 -12.248 52.035 1.00 71.94 177 ALA A C 1
ATOM 1473 O O . ALA A 1 177 ? -19.860 -13.371 51.586 1.00 71.94 177 ALA A O 1
ATOM 1474 N N . ILE A 1 178 ? -19.840 -11.940 53.325 1.00 70.25 178 ILE A N 1
ATOM 1475 C CA . ILE A 1 178 ? -20.321 -12.892 54.345 1.00 70.25 178 ILE A CA 1
ATOM 1476 C C . ILE A 1 178 ? -21.832 -12.754 54.581 1.00 70.25 178 ILE A C 1
ATOM 1478 O O . ILE A 1 178 ? -22.536 -13.761 54.614 1.00 70.25 178 ILE A O 1
ATOM 1482 N N . ASP A 1 179 ? -22.328 -11.520 54.713 1.00 75.38 179 ASP A N 1
ATOM 1483 C CA . ASP A 1 179 ? -23.711 -11.240 55.129 1.00 75.38 179 ASP A CA 1
ATOM 1484 C C . ASP A 1 179 ? -24.679 -11.005 53.953 1.00 75.38 179 ASP A C 1
ATOM 1486 O O . ASP A 1 179 ? -25.895 -10.972 54.144 1.00 75.38 179 ASP A O 1
ATOM 1490 N N . GLY A 1 180 ? -24.158 -10.880 52.727 1.00 74.88 180 GLY A N 1
ATOM 1491 C CA . GLY A 1 180 ? -24.933 -10.535 51.537 1.00 74.88 180 GLY A CA 1
ATOM 1492 C C . GLY A 1 180 ? -25.262 -9.041 51.460 1.00 74.88 180 GLY A C 1
ATOM 1493 O O . GLY A 1 180 ? -25.322 -8.332 52.465 1.00 74.88 180 GLY A O 1
ATOM 1494 N N . ILE A 1 181 ? -25.445 -8.537 50.237 1.00 80.44 181 ILE A N 1
ATOM 1495 C CA . ILE A 1 181 ? -25.773 -7.125 50.005 1.00 80.44 181 ILE A CA 1
ATOM 1496 C C . ILE A 1 181 ? -27.286 -6.948 50.188 1.00 80.44 181 ILE A C 1
ATOM 1498 O O . ILE A 1 181 ? -28.048 -7.645 49.509 1.00 80.44 181 ILE A O 1
ATOM 1502 N N . PRO A 1 182 ? -27.743 -6.052 51.081 1.00 82.19 182 PRO A N 1
ATOM 1503 C CA . PRO A 1 182 ? -29.166 -5.803 51.281 1.00 82.19 182 PRO A CA 1
ATOM 1504 C C . PRO A 1 182 ? -29.799 -5.158 50.041 1.00 82.19 182 PRO A C 1
ATOM 1506 O O . PRO A 1 182 ? -29.241 -4.236 49.448 1.00 82.19 182 PRO A O 1
ATOM 1509 N N . GLU A 1 183 ? -30.978 -5.645 49.655 1.00 85.19 183 GLU A N 1
ATOM 1510 C CA . GLU A 1 183 ? -31.732 -5.128 48.509 1.00 85.19 183 GLU A CA 1
ATOM 1511 C C . GLU A 1 183 ? -32.291 -3.728 48.806 1.00 85.19 183 GLU A C 1
ATOM 1513 O O . GLU A 1 183 ? -32.876 -3.482 49.863 1.00 85.19 183 GLU A O 1
ATOM 1518 N N . ASN A 1 184 ? -32.129 -2.812 47.854 1.00 85.31 184 ASN A N 1
ATOM 1519 C CA . ASN A 1 184 ? -32.680 -1.461 47.893 1.00 85.31 184 ASN A CA 1
ATOM 1520 C C . ASN A 1 184 ? -33.157 -1.066 46.483 1.00 85.31 184 ASN A C 1
ATOM 1522 O O . ASN A 1 184 ? -32.448 -0.356 45.764 1.00 85.31 184 ASN A O 1
ATOM 1526 N N . PRO A 1 185 ? -34.318 -1.583 46.044 1.00 84.06 185 PRO A N 1
ATOM 1527 C CA . PRO A 1 185 ? -34.805 -1.371 44.689 1.00 84.06 185 PRO A CA 1
ATOM 1528 C C . PRO A 1 185 ? -35.110 0.117 44.429 1.00 84.06 185 PRO A C 1
ATOM 1530 O O . PRO A 1 185 ? -35.577 0.821 45.328 1.00 84.06 185 PRO A O 1
ATOM 1533 N N . PRO A 1 186 ? -34.886 0.617 43.201 1.00 83.56 186 PRO A N 1
ATOM 1534 C CA . PRO A 1 186 ? -35.102 2.020 42.869 1.00 83.56 186 PRO A CA 1
ATOM 1535 C C . PRO A 1 186 ? -36.594 2.390 42.905 1.00 83.56 186 PRO A C 1
ATOM 1537 O O . PRO A 1 186 ? -37.442 1.681 42.363 1.00 83.56 186 PRO A O 1
ATOM 1540 N N . THR A 1 187 ? -36.916 3.541 43.501 1.00 82.25 187 THR A N 1
ATOM 1541 C CA . THR A 1 187 ? -38.291 4.056 43.612 1.00 82.25 187 THR A CA 1
ATOM 1542 C C . THR A 1 187 ? -38.566 5.102 42.531 1.00 82.25 187 THR A C 1
ATOM 1544 O O . THR A 1 187 ? -37.795 6.046 42.366 1.00 82.25 187 THR A O 1
ATOM 1547 N N . THR A 1 188 ? -39.681 4.994 41.806 1.00 75.69 188 THR A N 1
ATOM 1548 C CA . THR A 1 188 ? -40.124 6.055 40.884 1.00 75.69 188 THR A CA 1
ATOM 1549 C C . THR A 1 188 ? -40.714 7.226 41.666 1.00 75.69 188 THR A C 1
ATOM 1551 O O . THR A 1 188 ? -41.572 7.013 42.525 1.00 75.69 188 THR A O 1
ATOM 1554 N N . ALA A 1 189 ? -40.305 8.457 41.351 1.00 69.88 189 ALA A N 1
ATOM 1555 C CA . ALA A 1 189 ? -41.016 9.643 41.823 1.00 69.88 189 ALA A CA 1
ATOM 1556 C C . ALA A 1 189 ? -42.433 9.656 41.218 1.00 69.88 189 ALA A C 1
ATOM 1558 O O . ALA A 1 189 ? -42.579 9.471 40.008 1.00 69.88 189 ALA A O 1
ATOM 1559 N N . GLN A 1 190 ? -43.448 9.803 42.075 1.00 50.28 190 GLN A N 1
ATOM 1560 C CA . GLN A 1 190 ? -44.855 9.974 41.687 1.00 50.28 190 GLN A CA 1
ATOM 1561 C C . GLN A 1 190 ? -45.122 11.364 41.117 1.00 50.28 190 GLN A C 1
ATOM 1563 O O . GLN A 1 190 ? -44.527 12.335 41.639 1.00 50.28 190 GLN A O 1
#

InterPro domains:
  IPR026983 Dynein heavy chain [PTHR45703] (6-165)

pLDDT: mean 88.86, std 11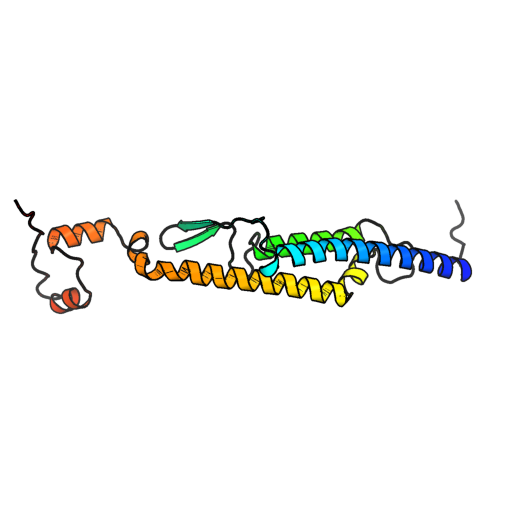.68, range [37.72, 98.19]